Protein AF-D8LUV0-F1 (afdb_monomer_lite)

Sequence (329 aa):
MMLAFCDSATANLNVTGSITVMNPYGHFPARLYGLLPFTKFLSVLSFGLLLFWCLRCITLKKQVMNVHKMILVVLGSFFIDEILRLLNITYYNNYGSYSTTIAFTSVLFSVITRTVARCLTMMVVMGLGVTCSSLGNMGWKIAIAAIGYFVFSLWDSLSSIFSTSSSQSSLYLIPSALIDSFIYFSILQSLMKTIEDLKEKKQTSKLEIFLKLRNMIVIMVVFSAIYNGLFSYLIAKKALDSFWKYQWFFNDGIWSVFYFFILSAIVYLWTPNERSVAYAHHVQVATEEQAGGDSVSLQDGELQPRDMLDQVEVKTVDGDSNSLKPMNM

Secondary structure (DSSP, 8-state):
-------TT-------------BTTBSS-TTTTTHHHHHHHHHHHHHHHHHHHHHHHHHTGGG--HHHHHHHHHHHHHHHHHHHHHHHHHHHHHHSS--HHHHHHHHHHHHHHHHHHHHHHHHHHTTBTTTBS--STHHHHHHHHHHHHHHHHHHHHHHHHH---TTS-GGGHHHHHHHHHHHHHHHHHHHHHHHHHHHHTT-HHHHHHHHHHHHHHHHHHHHHHHHHHHHHHHHHTTGGGTTGGGHHIIIIIHHHHHHHHHHHHHHHHT---TTHHHHHH---------------PPPP---------------PPP-----------

Radius of gyration: 30.99 Å; chains: 1; bounding box: 94×75×102 Å

Structure (mmCIF, N/CA/C/O backbone):
data_AF-D8LUV0-F1
#
_entry.id   AF-D8LUV0-F1
#
loop_
_atom_site.group_PDB
_atom_site.id
_atom_site.type_symbol
_atom_site.label_atom_id
_atom_site.label_alt_id
_atom_site.label_comp_id
_atom_site.label_asym_id
_atom_site.label_entity_id
_atom_site.label_seq_id
_atom_site.pdbx_PDB_ins_code
_atom_site.Cartn_x
_atom_site.Cartn_y
_atom_site.Cartn_z
_atom_site.occupancy
_atom_site.B_iso_or_equiv
_atom_site.auth_seq_id
_atom_site.auth_comp_id
_atom_site.auth_asym_id
_atom_site.auth_atom_id
_atom_site.pdbx_PDB_model_num
ATOM 1 N N . MET A 1 1 ? 19.763 0.392 -37.644 1.00 48.00 1 MET A N 1
ATOM 2 C CA . MET A 1 1 ? 20.650 -0.708 -38.075 1.00 48.00 1 MET A CA 1
ATOM 3 C C . MET A 1 1 ? 22.034 -0.111 -38.255 1.00 48.00 1 MET A C 1
ATOM 5 O O . MET A 1 1 ? 22.161 0.785 -39.076 1.00 48.00 1 MET A O 1
ATOM 9 N N . MET A 1 2 ? 23.020 -0.505 -37.445 1.00 57.78 2 MET A N 1
ATOM 10 C CA . MET A 1 2 ? 24.418 -0.153 -37.717 1.00 57.78 2 MET A CA 1
ATOM 11 C C . MET A 1 2 ? 25.012 -1.255 -38.582 1.00 57.78 2 MET A C 1
ATOM 13 O O . MET A 1 2 ? 24.984 -2.420 -38.194 1.00 57.78 2 MET A O 1
ATOM 17 N N . LEU A 1 3 ? 25.495 -0.886 -39.762 1.00 66.75 3 LEU A N 1
ATOM 18 C CA . LEU A 1 3 ? 26.234 -1.769 -40.651 1.00 66.75 3 LEU A CA 1
ATOM 19 C C . LEU A 1 3 ? 27.701 -1.362 -40.543 1.00 66.75 3 LEU A C 1
ATOM 21 O O . LEU A 1 3 ? 28.046 -0.229 -40.868 1.00 66.75 3 LEU A O 1
ATOM 25 N N . ALA A 1 4 ? 28.541 -2.257 -40.032 1.00 69.69 4 ALA A N 1
ATOM 26 C CA . ALA A 1 4 ? 29.980 -2.046 -40.006 1.00 69.69 4 ALA A CA 1
ATOM 27 C C . ALA A 1 4 ? 30.577 -2.582 -41.313 1.00 69.69 4 ALA A C 1
ATOM 29 O O . ALA A 1 4 ? 30.391 -3.754 -41.639 1.00 69.69 4 ALA A O 1
ATOM 30 N N . PHE A 1 5 ? 31.284 -1.727 -42.048 1.00 77.88 5 PHE A N 1
ATOM 31 C CA . PHE A 1 5 ? 32.119 -2.116 -43.184 1.00 77.88 5 PHE A CA 1
ATOM 32 C C . PHE A 1 5 ? 33.586 -1.896 -42.813 1.00 77.88 5 PHE A C 1
ATOM 34 O O . PHE A 1 5 ? 33.930 -0.868 -42.231 1.00 77.88 5 PHE A O 1
ATOM 41 N N . CYS A 1 6 ? 34.444 -2.866 -43.127 1.00 73.69 6 CYS A N 1
ATOM 42 C CA . CYS A 1 6 ? 35.885 -2.728 -42.938 1.00 73.69 6 CYS A CA 1
ATOM 43 C C . CYS A 1 6 ? 36.483 -1.913 -44.088 1.00 73.69 6 CYS A C 1
ATOM 45 O O . CYS A 1 6 ? 36.484 -2.373 -45.227 1.00 73.69 6 CYS A O 1
ATOM 47 N N . ASP A 1 7 ? 37.021 -0.739 -43.767 1.00 81.62 7 ASP A N 1
ATOM 48 C CA . ASP A 1 7 ? 37.837 0.076 -44.665 1.00 81.62 7 ASP A CA 1
ATOM 49 C C . ASP A 1 7 ? 39.244 0.223 -44.069 1.00 81.62 7 ASP A C 1
ATOM 51 O O . ASP A 1 7 ? 39.409 0.679 -42.935 1.00 81.62 7 ASP A O 1
ATOM 55 N N . SER A 1 8 ? 40.265 -0.171 -44.834 1.00 79.50 8 SER A N 1
ATOM 56 C CA . SER A 1 8 ? 41.678 -0.113 -44.442 1.00 79.50 8 SER A CA 1
ATOM 57 C C . SER A 1 8 ? 42.208 1.309 -44.222 1.00 79.50 8 SER A C 1
ATOM 59 O O . SER A 1 8 ? 43.264 1.464 -43.615 1.00 79.50 8 SER A O 1
ATOM 61 N N . ALA A 1 9 ? 41.503 2.341 -44.699 1.00 80.31 9 ALA A N 1
ATOM 62 C CA . ALA A 1 9 ? 41.866 3.742 -44.479 1.00 80.31 9 ALA A CA 1
ATOM 63 C C . ALA A 1 9 ? 41.331 4.317 -43.152 1.00 80.31 9 ALA A C 1
ATOM 65 O O . ALA A 1 9 ? 41.744 5.401 -42.737 1.00 80.31 9 ALA A O 1
ATOM 66 N N . THR A 1 10 ? 40.419 3.613 -42.473 1.00 77.6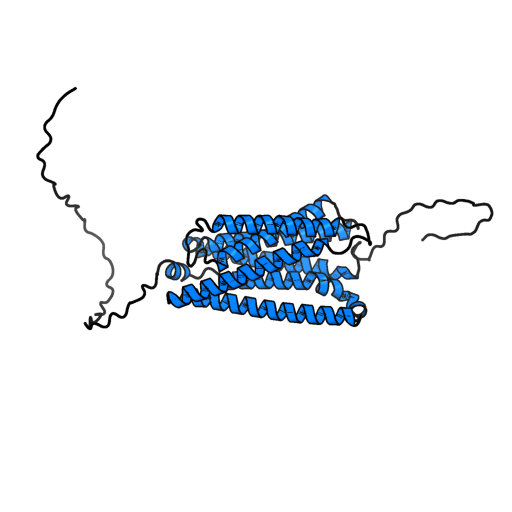9 10 THR A N 1
ATOM 67 C CA . THR A 1 10 ? 39.745 4.130 -41.277 1.00 77.69 10 THR A CA 1
ATOM 68 C C . THR A 1 10 ? 40.414 3.595 -40.010 1.00 77.69 10 THR A C 1
ATOM 70 O O . THR A 1 10 ? 40.295 2.417 -39.682 1.00 77.69 10 THR A O 1
ATOM 73 N N . ALA A 1 11 ? 41.094 4.465 -39.260 1.00 76.69 11 ALA A N 1
ATOM 74 C CA . ALA A 1 11 ? 41.667 4.148 -37.950 1.00 76.69 11 ALA A CA 1
ATOM 75 C C . ALA A 1 11 ? 41.051 5.040 -36.858 1.00 76.69 11 ALA A C 1
ATOM 77 O O . ALA A 1 11 ? 40.791 6.217 -37.092 1.00 76.69 11 ALA A O 1
ATOM 78 N N . ASN A 1 12 ? 40.855 4.491 -35.653 1.00 74.50 12 ASN A N 1
ATOM 79 C CA . ASN A 1 12 ? 40.379 5.207 -34.454 1.00 74.50 12 ASN A CA 1
ATOM 80 C C . ASN A 1 12 ? 38.956 5.806 -34.544 1.00 74.50 12 ASN A C 1
ATOM 82 O O . ASN A 1 12 ? 38.735 6.960 -34.174 1.00 74.50 12 ASN A O 1
ATOM 86 N N . LEU A 1 13 ? 37.965 5.025 -34.991 1.00 78.06 13 LEU A N 1
ATOM 87 C CA . LEU A 1 13 ? 36.564 5.462 -35.002 1.00 78.06 13 LEU A CA 1
ATOM 88 C C . LEU A 1 13 ? 35.953 5.406 -33.588 1.00 78.06 13 LEU A C 1
ATOM 90 O O . LEU A 1 13 ? 35.696 4.325 -33.059 1.00 78.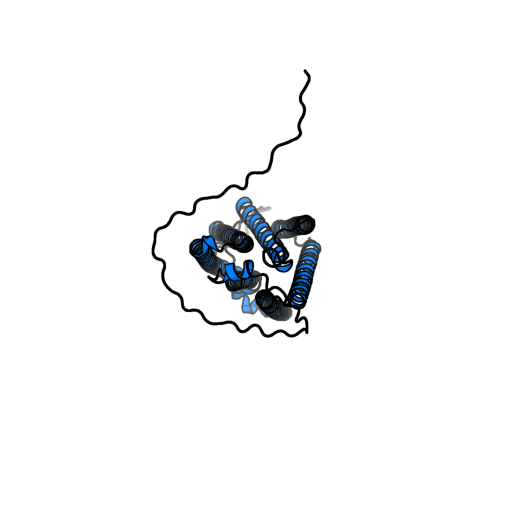06 13 LEU A O 1
ATOM 94 N N . ASN A 1 14 ? 35.686 6.567 -32.987 1.00 79.75 14 ASN A N 1
ATOM 95 C CA . ASN A 1 14 ? 34.908 6.662 -31.751 1.00 79.75 14 ASN A CA 1
ATOM 96 C C . ASN A 1 14 ? 33.429 6.882 -32.088 1.00 79.75 14 ASN A C 1
ATOM 98 O O . ASN A 1 14 ? 33.038 7.961 -32.534 1.00 79.75 14 ASN A O 1
ATOM 102 N N . VAL A 1 15 ? 32.614 5.848 -31.897 1.00 77.81 15 VAL A N 1
ATOM 103 C CA . VAL A 1 15 ? 31.176 5.886 -32.172 1.00 77.81 15 VAL A CA 1
ATOM 104 C C . VAL A 1 15 ? 30.425 6.050 -30.861 1.00 77.81 15 VAL A C 1
ATOM 106 O O . VAL A 1 15 ? 30.362 5.131 -30.047 1.00 77.81 15 VAL A O 1
ATOM 109 N N . THR A 1 16 ? 29.812 7.214 -30.680 1.00 81.50 16 THR A N 1
ATOM 110 C CA . THR A 1 16 ? 28.880 7.476 -29.585 1.00 81.50 16 THR A CA 1
ATOM 111 C C . THR A 1 16 ? 27.457 7.495 -30.132 1.00 81.50 16 THR A C 1
ATOM 113 O O . THR A 1 16 ? 27.148 8.159 -31.118 1.00 81.50 16 THR A O 1
ATOM 116 N N . GLY A 1 17 ? 26.572 6.719 -29.516 1.00 79.12 17 GLY A N 1
ATOM 117 C CA . GLY A 1 17 ? 25.176 6.624 -29.928 1.00 79.12 17 GLY A CA 1
ATOM 118 C C . GLY A 1 17 ? 24.326 5.975 -28.847 1.00 79.12 17 GLY A C 1
ATOM 119 O O . GLY A 1 17 ? 24.840 5.257 -27.991 1.00 79.12 17 GLY A O 1
ATOM 120 N N . SER A 1 18 ? 23.021 6.236 -28.874 1.00 77.69 18 SER A N 1
ATOM 121 C CA . SER A 1 18 ? 22.048 5.618 -27.975 1.00 77.69 18 SER A CA 1
ATOM 122 C C . SER A 1 18 ? 21.227 4.569 -28.727 1.00 77.69 18 SER A C 1
ATOM 124 O O . SER A 1 18 ? 20.752 4.800 -29.837 1.00 77.69 18 SER A O 1
ATOM 126 N N . ILE A 1 19 ? 21.071 3.391 -28.121 1.00 77.81 19 ILE A N 1
ATOM 127 C CA . ILE A 1 19 ? 20.198 2.331 -28.631 1.00 77.81 19 ILE A CA 1
ATOM 128 C C . ILE A 1 19 ? 18.932 2.348 -27.783 1.00 77.81 19 ILE A C 1
ATOM 130 O O . ILE A 1 19 ? 18.987 2.106 -26.578 1.00 77.81 19 ILE A O 1
ATOM 134 N N . THR A 1 20 ? 17.790 2.621 -28.406 1.00 75.75 20 THR A N 1
ATOM 135 C CA . THR A 1 20 ? 16.480 2.532 -27.759 1.00 75.75 20 THR A CA 1
ATOM 136 C C . THR A 1 20 ? 15.728 1.330 -28.313 1.00 75.75 20 THR A C 1
ATOM 138 O O . THR A 1 20 ? 15.511 1.198 -29.516 1.00 75.75 20 THR A O 1
ATOM 141 N N . VAL A 1 21 ? 15.354 0.410 -27.424 1.00 76.75 21 VAL A N 1
ATOM 142 C CA . VAL A 1 21 ? 14.507 -0.738 -27.764 1.00 76.75 21 VAL A CA 1
ATOM 143 C C . VAL A 1 21 ? 13.076 -0.372 -27.395 1.00 76.75 21 VAL A C 1
ATOM 145 O O . VAL A 1 21 ? 12.808 0.014 -26.258 1.00 76.75 21 VAL A O 1
ATOM 148 N N . MET A 1 22 ? 12.164 -0.470 -28.357 1.00 79.56 22 MET A N 1
ATOM 149 C CA . MET A 1 22 ? 10.751 -0.154 -28.169 1.00 79.56 22 MET A CA 1
ATOM 150 C C . MET A 1 22 ? 9.907 -1.357 -28.585 1.00 79.56 22 MET A C 1
ATOM 152 O O . MET A 1 22 ? 10.124 -1.942 -29.645 1.00 79.56 22 MET A O 1
ATOM 156 N N . ASN A 1 23 ? 8.948 -1.728 -27.741 1.00 82.56 23 ASN A N 1
ATOM 157 C CA . ASN A 1 23 ? 7.929 -2.710 -28.086 1.00 82.56 23 ASN A CA 1
ATOM 158 C C . ASN A 1 23 ? 6.783 -2.024 -28.853 1.00 82.56 23 ASN A C 1
ATOM 160 O O . ASN A 1 23 ? 6.585 -0.818 -28.700 1.00 82.56 23 ASN A O 1
ATOM 164 N N . PRO A 1 24 ? 5.943 -2.773 -29.596 1.00 82.25 24 PRO A N 1
ATOM 165 C CA . PRO A 1 24 ? 4.787 -2.207 -30.308 1.00 82.25 24 PRO A CA 1
ATOM 166 C C . PRO A 1 24 ? 3.826 -1.388 -29.429 1.00 82.25 24 PRO A C 1
ATOM 168 O O . PRO A 1 24 ? 3.077 -0.560 -29.932 1.00 82.25 24 PRO A O 1
ATOM 171 N N . TYR A 1 25 ? 3.852 -1.616 -28.113 1.00 81.44 25 TYR A N 1
ATOM 172 C CA . TYR A 1 25 ? 2.977 -0.984 -27.127 1.00 81.44 25 TYR A CA 1
ATOM 173 C C . TYR A 1 25 ? 3.678 0.062 -26.236 1.00 81.44 25 TYR A C 1
ATOM 175 O O . TYR A 1 25 ? 3.091 0.504 -25.246 1.00 81.44 25 TYR A O 1
ATOM 183 N N . GLY A 1 26 ? 4.919 0.445 -26.559 1.00 86.06 26 GLY A N 1
ATOM 184 C CA . GLY A 1 26 ? 5.696 1.452 -25.830 1.00 86.06 26 GLY A CA 1
ATOM 185 C C . GLY A 1 26 ? 7.091 0.980 -25.415 1.00 86.06 26 GLY A C 1
ATOM 186 O O . GLY A 1 26 ? 7.572 -0.077 -25.824 1.00 86.06 26 GLY A O 1
ATOM 187 N N . HIS A 1 27 ? 7.756 1.777 -24.585 1.00 85.62 27 HIS A N 1
ATOM 188 C CA . HIS A 1 27 ? 9.126 1.521 -24.129 1.00 85.62 27 HIS A CA 1
ATOM 189 C C . HIS A 1 27 ? 9.223 0.551 -22.942 1.00 85.62 27 HIS A C 1
ATOM 191 O O . HIS A 1 27 ? 10.319 0.225 -22.486 1.00 85.62 27 HIS A O 1
ATOM 197 N N . PHE A 1 28 ? 8.090 0.084 -22.418 1.00 83.56 28 PHE A N 1
ATOM 198 C CA . PHE A 1 28 ? 8.070 -0.757 -21.230 1.00 83.56 28 PHE A CA 1
ATOM 199 C C . PHE A 1 28 ? 8.599 -2.179 -21.520 1.00 83.56 28 PHE A C 1
ATOM 201 O O . PHE A 1 28 ? 8.168 -2.813 -22.496 1.00 83.56 28 PHE A O 1
ATOM 208 N N . PRO A 1 29 ? 9.500 -2.729 -20.679 1.00 84.69 29 PRO A N 1
ATOM 209 C CA . PRO A 1 29 ? 10.047 -4.068 -20.876 1.00 84.69 29 PRO A CA 1
ATOM 210 C C . PRO A 1 29 ? 8.958 -5.145 -20.924 1.00 84.69 29 PRO A C 1
ATOM 212 O O . PRO A 1 29 ? 8.041 -5.158 -20.101 1.00 84.69 29 PRO A O 1
ATOM 215 N N . ALA A 1 30 ? 9.099 -6.120 -21.829 1.00 83.75 30 ALA A N 1
ATOM 216 C CA . ALA A 1 30 ? 8.091 -7.168 -22.038 1.00 83.75 30 ALA A CA 1
ATOM 217 C C . ALA A 1 30 ? 7.783 -7.984 -20.765 1.00 83.75 30 ALA A C 1
ATOM 219 O O . ALA A 1 30 ? 6.645 -8.389 -20.549 1.00 83.75 30 ALA A O 1
ATOM 220 N N . ARG A 1 31 ? 8.783 -8.178 -19.892 1.00 84.62 31 ARG A N 1
ATOM 221 C CA . ARG A 1 31 ? 8.637 -8.880 -18.601 1.00 84.62 31 ARG A CA 1
ATOM 222 C C . ARG A 1 31 ? 7.767 -8.126 -17.598 1.00 84.62 31 ARG A C 1
ATOM 224 O O . ARG A 1 31 ? 7.179 -8.748 -16.719 1.00 84.62 31 ARG A O 1
ATOM 231 N N . LEU A 1 32 ? 7.715 -6.799 -17.716 1.00 85.50 32 LEU A N 1
ATOM 232 C CA . LEU A 1 32 ? 6.944 -5.936 -16.831 1.00 85.50 32 LEU A CA 1
ATOM 233 C C . LEU A 1 32 ? 5.558 -5.623 -17.404 1.00 85.50 32 LEU A C 1
ATOM 235 O O . LEU A 1 32 ? 4.669 -5.284 -16.640 1.00 85.50 32 LEU A O 1
ATOM 239 N N . TYR A 1 33 ? 5.348 -5.775 -18.715 1.00 85.88 33 TYR A N 1
ATOM 240 C CA . TYR A 1 33 ? 4.189 -5.263 -19.457 1.00 85.88 33 TYR A CA 1
ATOM 241 C C . TYR A 1 33 ? 2.815 -5.455 -18.800 1.00 85.88 33 TYR A C 1
ATOM 243 O O . TYR A 1 33 ? 2.012 -4.525 -18.805 1.00 85.88 33 TYR A O 1
ATOM 251 N N . GLY A 1 34 ? 2.546 -6.611 -18.184 1.00 89.12 34 GLY A N 1
ATOM 252 C CA . GLY A 1 34 ? 1.265 -6.856 -17.514 1.00 89.12 34 GLY A CA 1
ATOM 253 C C . GLY A 1 34 ? 0.999 -5.983 -16.278 1.00 89.12 34 GLY A C 1
ATOM 254 O O . GLY A 1 34 ? -0.156 -5.840 -15.887 1.00 89.12 34 GLY A O 1
ATOM 255 N N . LEU A 1 35 ? 2.021 -5.327 -15.719 1.00 90.94 35 LEU A N 1
ATOM 256 C CA . LEU A 1 35 ? 1.888 -4.397 -14.598 1.00 90.94 35 LEU A CA 1
ATOM 257 C C . LEU A 1 35 ? 1.007 -3.196 -14.953 1.00 90.94 35 LEU A C 1
ATOM 259 O O . LEU A 1 35 ? 0.181 -2.784 -14.153 1.00 90.94 35 LEU A O 1
ATOM 263 N N . LEU A 1 36 ? 1.123 -2.662 -16.171 1.00 91.75 36 LEU A N 1
ATOM 264 C CA . LEU A 1 36 ? 0.383 -1.470 -16.589 1.00 91.75 36 LEU A CA 1
ATOM 265 C C . LEU A 1 36 ? -1.147 -1.685 -16.602 1.00 91.75 36 LEU A C 1
ATOM 267 O O . LEU A 1 36 ? -1.850 -0.918 -15.939 1.00 91.75 36 LEU A O 1
ATOM 271 N N . PRO A 1 37 ? -1.709 -2.694 -17.303 1.00 93.81 37 PRO A N 1
ATOM 272 C CA . PRO A 1 37 ? -3.144 -2.966 -17.235 1.00 93.81 37 PRO A CA 1
ATOM 273 C C . PRO A 1 37 ? -3.592 -3.419 -15.838 1.00 93.81 37 PRO A C 1
ATOM 275 O O . PRO A 1 37 ? -4.696 -3.072 -15.422 1.00 93.81 37 PRO A O 1
ATOM 278 N N . PHE A 1 38 ? -2.742 -4.130 -15.090 1.00 94.88 38 PHE A N 1
ATOM 279 C CA . PHE A 1 38 ? -3.040 -4.548 -13.721 1.00 94.88 38 PHE A CA 1
ATOM 280 C C . PHE A 1 38 ? -3.191 -3.362 -12.758 1.00 94.88 38 PHE A C 1
ATOM 282 O O . PHE A 1 38 ? -4.209 -3.261 -12.080 1.00 94.88 38 PHE A O 1
ATOM 289 N N . THR A 1 39 ? -2.236 -2.431 -12.739 1.00 93.31 39 THR A N 1
ATOM 290 C CA . THR A 1 39 ? -2.284 -1.213 -11.911 1.00 93.31 39 THR A CA 1
ATOM 291 C C . THR A 1 39 ? -3.475 -0.335 -12.299 1.00 93.31 39 THR A C 1
ATOM 293 O O . THR A 1 39 ? -4.157 0.199 -11.429 1.00 93.31 39 THR A O 1
ATOM 296 N N . LYS A 1 40 ? -3.818 -0.236 -13.594 1.00 95.00 40 LYS A N 1
ATOM 297 C CA . LYS A 1 40 ? -5.052 0.450 -14.029 1.00 95.00 40 LYS A CA 1
ATOM 298 C C . LYS A 1 40 ? -6.304 -0.194 -13.438 1.00 95.00 40 LYS A C 1
ATOM 300 O O . LYS A 1 40 ? -7.157 0.504 -12.898 1.00 95.00 40 LYS A O 1
ATOM 305 N N . PHE A 1 41 ? -6.415 -1.517 -13.535 1.00 96.44 41 PHE A N 1
ATOM 306 C CA . PHE A 1 41 ? -7.547 -2.257 -12.985 1.00 96.44 41 PHE A CA 1
ATOM 307 C C . PHE A 1 41 ? -7.641 -2.104 -11.461 1.00 96.44 41 PHE A C 1
ATOM 309 O O . PHE A 1 41 ? -8.714 -1.817 -10.930 1.00 96.44 41 PHE A O 1
ATOM 316 N N . LEU A 1 42 ? -6.509 -2.216 -10.766 1.00 95.25 42 LEU A N 1
ATOM 317 C CA . LEU A 1 42 ? -6.443 -2.039 -9.322 1.00 95.25 42 LEU A CA 1
ATOM 318 C C . LEU A 1 42 ? -6.814 -0.609 -8.905 1.00 95.25 42 LEU A C 1
ATOM 320 O O . LEU A 1 42 ? -7.568 -0.444 -7.955 1.00 95.25 42 LEU A O 1
ATOM 324 N N . SER A 1 43 ? -6.387 0.413 -9.653 1.00 95.56 43 SER A N 1
ATOM 325 C CA . SER A 1 43 ? -6.790 1.812 -9.431 1.00 95.56 43 SER A CA 1
ATOM 326 C C . SER A 1 43 ? -8.313 1.982 -9.450 1.00 95.56 43 SER A C 1
ATOM 328 O O . SER A 1 43 ? -8.874 2.665 -8.593 1.00 95.56 43 SER A O 1
ATOM 330 N N . VAL A 1 44 ? -8.993 1.341 -10.409 1.00 97.31 44 VAL A N 1
ATOM 331 C CA . VAL A 1 44 ? -10.461 1.383 -10.530 1.00 97.31 44 VAL A CA 1
ATOM 332 C C . VAL A 1 44 ? -11.130 0.687 -9.343 1.00 97.31 44 VAL A C 1
ATOM 334 O O . VAL A 1 44 ? -12.073 1.232 -8.769 1.00 97.31 44 VAL A O 1
ATOM 337 N N . LEU A 1 45 ? -10.629 -0.481 -8.932 1.00 97.00 45 LEU A N 1
ATOM 338 C CA . LEU A 1 45 ? -11.120 -1.185 -7.743 1.00 97.00 45 LEU A CA 1
ATOM 339 C C . LEU A 1 45 ? -10.936 -0.356 -6.465 1.00 97.00 45 LEU A C 1
ATOM 341 O O . LEU A 1 45 ? -11.869 -0.230 -5.672 1.00 97.00 45 LEU A O 1
ATOM 345 N N . SER A 1 46 ? -9.760 0.245 -6.283 1.00 95.75 46 SER A N 1
ATOM 346 C CA . SER A 1 46 ? -9.439 1.119 -5.152 1.00 95.75 46 SER A CA 1
ATOM 347 C C . SER A 1 46 ? -10.344 2.346 -5.105 1.00 95.75 46 SER A C 1
ATOM 349 O O . SER A 1 46 ? -10.841 2.701 -4.036 1.00 95.75 46 SER A O 1
ATOM 351 N N . PHE A 1 47 ? -10.627 2.955 -6.260 1.00 97.19 47 PHE A N 1
ATOM 352 C CA . PHE A 1 47 ? -11.593 4.045 -6.360 1.00 97.19 47 PHE A CA 1
ATOM 353 C C . PHE A 1 47 ? -13.004 3.596 -5.966 1.00 97.19 47 PHE A C 1
ATOM 355 O O . PHE A 1 47 ? -13.664 4.273 -5.181 1.00 97.19 47 PHE A O 1
ATOM 362 N N . GLY A 1 48 ? -13.454 2.437 -6.457 1.00 97.38 48 GLY A N 1
ATOM 363 C CA . GLY A 1 48 ? -14.750 1.865 -6.093 1.00 97.38 48 GLY A CA 1
ATOM 364 C C . GLY A 1 48 ? -14.876 1.606 -4.589 1.00 97.38 48 GLY A C 1
ATOM 365 O O . GLY A 1 48 ? -15.891 1.957 -3.988 1.00 97.38 48 GLY A O 1
ATOM 366 N N . LEU A 1 49 ? -13.826 1.065 -3.963 1.00 96.31 49 LEU A N 1
ATOM 367 C CA . LEU A 1 49 ? -13.773 0.827 -2.519 1.00 96.31 49 LEU A CA 1
ATOM 368 C C . LEU A 1 49 ? -13.819 2.139 -1.719 1.00 96.31 49 LEU A C 1
ATOM 370 O O . LEU A 1 49 ? -14.575 2.245 -0.751 1.00 96.31 49 LEU A O 1
ATOM 374 N N . LEU A 1 50 ? -13.051 3.151 -2.139 1.00 96.75 50 LEU A N 1
ATOM 375 C CA . LEU A 1 50 ? -13.056 4.481 -1.526 1.00 96.75 50 LEU A CA 1
ATOM 376 C C . LEU A 1 50 ? -14.431 5.149 -1.653 1.00 96.75 50 LEU A C 1
ATOM 378 O O . LEU A 1 50 ? -14.956 5.668 -0.669 1.00 96.75 50 LEU A O 1
ATOM 382 N N . LEU A 1 51 ? -15.042 5.100 -2.839 1.00 96.81 51 LEU A N 1
ATOM 383 C CA . LEU A 1 51 ? -16.368 5.658 -3.087 1.00 96.81 51 LEU A CA 1
ATOM 384 C C . LEU A 1 51 ? -17.425 4.969 -2.220 1.00 96.81 51 LEU A C 1
ATOM 386 O O . LEU A 1 51 ? -18.200 5.648 -1.549 1.00 96.81 51 LEU A O 1
ATOM 390 N N . PHE A 1 52 ? -17.422 3.634 -2.184 1.00 95.31 52 PHE A N 1
ATOM 391 C CA . PHE A 1 52 ? -18.299 2.855 -1.314 1.00 95.31 52 PHE A CA 1
ATOM 392 C C . PHE A 1 52 ? -18.165 3.298 0.150 1.00 95.31 52 PHE A C 1
ATOM 394 O O . PHE A 1 52 ? -19.169 3.591 0.801 1.00 95.31 52 PHE A O 1
ATOM 401 N N . TRP A 1 53 ? -16.936 3.427 0.656 1.00 94.88 53 TRP A N 1
ATOM 402 C CA . TRP A 1 53 ? -16.683 3.863 2.030 1.00 94.88 53 TRP A CA 1
ATOM 403 C C . TRP A 1 53 ? -17.190 5.281 2.314 1.00 94.88 53 TRP A C 1
ATOM 405 O O . TRP A 1 53 ? -17.845 5.518 3.333 1.00 94.88 53 TRP A O 1
ATOM 415 N N . CYS A 1 54 ? -16.931 6.220 1.401 1.00 93.75 54 CYS A N 1
ATOM 416 C CA . CYS A 1 54 ? -17.412 7.596 1.497 1.00 93.75 54 CYS A CA 1
ATOM 417 C C . CYS A 1 54 ? -18.941 7.653 1.550 1.00 93.75 54 CYS A C 1
ATOM 419 O O . CYS A 1 54 ? -19.495 8.310 2.430 1.00 93.75 54 CYS A O 1
ATOM 421 N N . LEU A 1 55 ? -19.626 6.926 0.662 1.00 93.81 55 LEU A N 1
ATOM 422 C CA . LEU A 1 55 ? -21.088 6.860 0.639 1.00 93.81 55 LEU A CA 1
ATOM 423 C C . LEU A 1 55 ? -21.636 6.327 1.966 1.00 93.81 55 LEU A C 1
ATOM 425 O O . LEU A 1 55 ? -22.512 6.953 2.559 1.00 93.81 55 LEU A O 1
ATOM 429 N N . ARG A 1 56 ? -21.066 5.236 2.496 1.00 90.94 56 ARG A N 1
ATOM 430 C CA . ARG A 1 56 ? -21.459 4.689 3.807 1.00 90.94 56 ARG A CA 1
ATOM 431 C C . ARG A 1 56 ? -21.252 5.698 4.940 1.00 90.94 56 ARG A C 1
ATOM 433 O O . ARG A 1 56 ? -22.147 5.865 5.766 1.00 90.94 56 ARG A O 1
ATOM 440 N N . CYS A 1 57 ? -20.118 6.400 4.965 1.00 89.81 57 CYS A N 1
ATOM 441 C CA . CYS A 1 57 ? -19.844 7.434 5.966 1.00 89.81 57 CYS A CA 1
ATOM 442 C C . CYS A 1 57 ? -20.824 8.617 5.881 1.00 89.81 57 CYS A C 1
ATOM 444 O O . CYS A 1 57 ? -21.221 9.151 6.915 1.00 89.81 57 CYS A O 1
ATOM 446 N N . ILE A 1 58 ? -21.234 9.023 4.674 1.00 90.44 58 ILE A N 1
ATOM 447 C CA . ILE A 1 58 ? -22.194 10.119 4.467 1.00 90.44 58 ILE A CA 1
ATOM 448 C C . ILE A 1 58 ? -23.601 9.695 4.901 1.00 90.44 58 ILE A C 1
ATOM 450 O O . ILE A 1 58 ? -24.257 10.423 5.651 1.00 90.44 58 ILE A O 1
ATOM 454 N N . THR A 1 59 ? -24.057 8.512 4.476 1.00 88.25 59 THR A N 1
ATOM 455 C CA . THR A 1 59 ? -25.380 7.981 4.837 1.00 88.25 59 THR A CA 1
ATOM 456 C C . THR A 1 59 ? -25.510 7.809 6.351 1.00 88.25 59 THR A C 1
ATOM 458 O O . THR A 1 59 ? -26.512 8.215 6.935 1.00 88.25 59 THR A O 1
ATOM 461 N N . LEU A 1 60 ? -24.470 7.292 7.016 1.00 85.62 60 LEU A N 1
ATOM 462 C CA . LEU A 1 60 ? -24.446 7.083 8.465 1.00 85.62 60 LEU A CA 1
ATOM 463 C C . LEU A 1 60 ? -23.670 8.181 9.214 1.00 85.62 60 LEU A C 1
ATOM 465 O O . LEU A 1 60 ? -23.069 7.907 10.250 1.00 85.62 60 LEU A O 1
ATOM 469 N N . LYS A 1 61 ? -23.713 9.443 8.752 1.00 82.75 61 LYS A N 1
ATOM 470 C CA . LYS A 1 61 ? -22.935 10.564 9.332 1.00 82.75 61 LYS A CA 1
ATOM 471 C C . LYS A 1 61 ? -23.065 10.724 10.852 1.00 82.75 61 LYS A C 1
ATOM 473 O O . LYS A 1 61 ? -22.106 11.102 11.517 1.00 82.75 61 LYS A O 1
ATOM 478 N N . LYS A 1 62 ? -24.242 10.412 11.409 1.00 77.81 62 LYS A N 1
ATOM 479 C CA . LYS A 1 62 ? -24.524 10.492 12.856 1.00 77.81 62 LYS A CA 1
ATOM 480 C C . LYS A 1 62 ? -23.784 9.425 13.676 1.00 77.81 62 LYS A C 1
ATOM 482 O O . LYS A 1 62 ? -23.688 9.554 14.886 1.00 77.81 62 LYS A O 1
ATOM 487 N N . GLN A 1 63 ? -23.284 8.380 13.023 1.00 76.44 63 GLN A N 1
ATOM 488 C CA . GLN A 1 63 ? -22.681 7.197 13.639 1.00 76.44 63 GLN A CA 1
ATOM 489 C C . GLN A 1 63 ? -21.162 7.112 13.398 1.00 76.44 63 GLN A C 1
A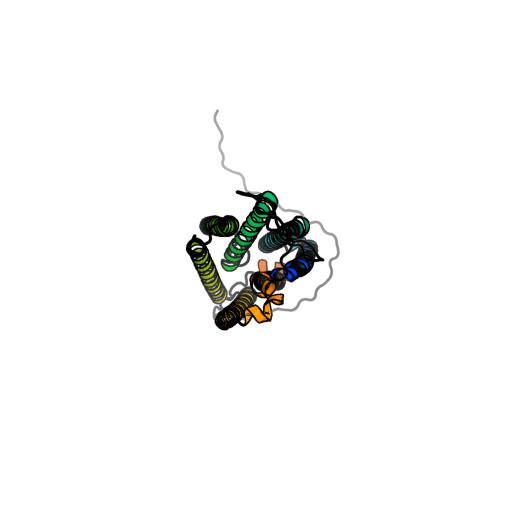TOM 491 O O . GLN A 1 63 ? -20.515 6.131 13.764 1.00 76.44 63 GLN A O 1
ATOM 496 N N . VAL A 1 64 ? -20.573 8.134 12.766 1.00 80.81 64 VAL A N 1
ATOM 497 C CA . VAL A 1 64 ? -19.157 8.153 12.380 1.00 80.81 64 VAL A CA 1
ATOM 498 C C . VAL A 1 64 ? -18.269 8.403 13.600 1.00 80.81 64 VAL A C 1
ATOM 500 O O . VAL A 1 64 ? -18.125 9.522 14.085 1.00 80.81 64 VAL A O 1
ATOM 503 N N . MET A 1 65 ? -17.617 7.340 14.061 1.00 80.44 65 MET A N 1
ATOM 504 C CA . MET A 1 65 ? -16.560 7.389 15.081 1.00 80.44 65 MET A CA 1
ATOM 505 C C . MET A 1 65 ? -15.194 7.797 14.496 1.00 80.44 65 MET A C 1
ATOM 507 O O . MET A 1 65 ? -14.968 7.682 13.290 1.00 80.44 65 MET A O 1
ATOM 511 N N . ASN A 1 66 ? -14.241 8.187 15.355 1.00 81.12 66 ASN A N 1
ATOM 512 C CA . ASN A 1 66 ? -12.878 8.570 14.945 1.00 81.12 66 ASN A CA 1
ATOM 513 C C . ASN A 1 66 ? -12.165 7.495 14.101 1.00 81.12 66 ASN A C 1
ATOM 515 O O . ASN A 1 66 ? -11.452 7.838 13.163 1.00 81.12 66 ASN A O 1
ATOM 519 N N . VAL A 1 67 ? -12.413 6.207 14.362 1.00 81.50 67 VAL A N 1
ATOM 520 C CA . VAL A 1 67 ? -11.842 5.090 13.583 1.00 81.50 67 VAL A CA 1
ATOM 521 C C . VAL A 1 67 ? -12.272 5.132 12.114 1.00 81.50 67 VAL A C 1
ATOM 523 O O . VAL A 1 67 ? -11.461 4.881 11.232 1.00 81.50 67 VAL A O 1
ATOM 526 N N . HIS A 1 68 ? -13.509 5.531 11.815 1.00 88.06 68 HIS A N 1
ATOM 527 C CA . HIS A 1 68 ? -13.980 5.615 10.430 1.00 88.06 68 HIS A CA 1
ATOM 528 C C . HIS A 1 68 ? -13.286 6.738 9.650 1.00 88.06 68 HIS A C 1
ATOM 530 O O . HIS A 1 68 ? -12.965 6.567 8.474 1.00 88.06 68 HIS A O 1
ATOM 536 N N . LYS A 1 69 ? -13.000 7.868 10.317 1.00 87.75 69 LYS A N 1
ATOM 537 C CA . LYS A 1 69 ? -12.203 8.967 9.742 1.00 87.75 69 LYS A CA 1
ATOM 538 C C . LYS A 1 69 ? -10.775 8.507 9.452 1.00 87.75 69 LYS A C 1
ATOM 540 O O . LYS A 1 69 ? -10.235 8.805 8.396 1.00 87.75 69 LYS A O 1
ATOM 545 N N . MET A 1 70 ? -10.197 7.733 10.364 1.00 88.19 70 MET A N 1
ATOM 546 C CA . MET A 1 70 ? -8.877 7.130 10.203 1.00 88.19 70 MET A CA 1
ATOM 547 C C . MET A 1 70 ? -8.820 6.161 9.013 1.00 88.19 70 MET A C 1
ATOM 549 O O . MET A 1 70 ? -7.919 6.267 8.185 1.00 88.19 70 MET A O 1
ATOM 553 N N . ILE A 1 71 ? -9.810 5.275 8.863 1.00 91.00 71 ILE A N 1
ATOM 554 C CA . ILE A 1 71 ? -9.904 4.363 7.709 1.00 91.00 71 ILE A CA 1
ATOM 555 C C . ILE A 1 71 ? -10.050 5.148 6.398 1.00 91.00 71 ILE A C 1
ATOM 557 O O . ILE A 1 71 ? -9.391 4.813 5.416 1.00 91.00 71 ILE A O 1
ATOM 561 N N . LEU A 1 72 ? -10.845 6.224 6.388 1.00 93.62 72 LEU A N 1
ATOM 562 C CA . LEU A 1 72 ? -10.977 7.096 5.217 1.00 93.62 72 LEU A CA 1
ATOM 563 C C . LEU A 1 72 ? -9.621 7.688 4.794 1.00 93.62 72 LEU A C 1
ATOM 565 O O . LEU A 1 72 ? -9.322 7.717 3.602 1.00 93.62 72 LEU A O 1
ATOM 569 N N . VAL A 1 73 ? -8.786 8.107 5.751 1.00 93.19 73 VAL A N 1
ATOM 570 C CA . VAL A 1 73 ? -7.425 8.596 5.469 1.00 93.19 73 VAL A CA 1
ATOM 571 C C . VAL A 1 73 ? -6.555 7.498 4.846 1.00 93.19 73 VAL A C 1
ATOM 573 O O . VAL A 1 73 ? -5.884 7.779 3.854 1.00 93.19 73 VAL A O 1
ATOM 576 N N . VAL A 1 74 ? -6.602 6.250 5.347 1.00 94.00 74 VAL A N 1
ATOM 577 C CA . VAL A 1 74 ? -5.870 5.124 4.721 1.00 94.00 74 VAL A CA 1
ATOM 578 C C . VAL A 1 74 ? -6.308 4.940 3.274 1.00 94.00 74 VAL A C 1
ATOM 580 O O . VAL A 1 74 ? -5.468 4.935 2.378 1.00 94.00 74 VAL A O 1
ATOM 583 N N . LEU A 1 75 ? -7.615 4.808 3.038 1.00 95.31 75 LEU A N 1
ATOM 584 C CA . LEU A 1 75 ? -8.157 4.541 1.706 1.00 95.31 75 LEU A CA 1
ATOM 585 C C . LEU A 1 75 ? -7.831 5.674 0.729 1.00 95.31 75 LEU A C 1
ATOM 587 O O . LEU A 1 75 ? -7.450 5.408 -0.408 1.00 95.31 75 LEU A O 1
ATOM 591 N N . GLY A 1 76 ? -7.932 6.926 1.183 1.00 95.62 76 GLY A N 1
ATOM 592 C CA . GLY A 1 76 ? -7.552 8.098 0.399 1.00 95.62 76 GLY A CA 1
ATOM 593 C C . GLY A 1 76 ? -6.065 8.098 0.044 1.00 95.62 76 GLY A C 1
ATOM 594 O O . GLY A 1 76 ? -5.724 8.262 -1.125 1.00 95.62 76 GLY A O 1
ATOM 595 N N . SER A 1 77 ? -5.184 7.854 1.023 1.00 95.25 77 SER A N 1
ATOM 596 C CA . SER A 1 77 ? -3.737 7.763 0.776 1.00 95.25 77 SER A CA 1
ATOM 597 C C . SER A 1 77 ? -3.388 6.646 -0.207 1.00 95.25 77 SER A C 1
ATOM 599 O O . SER A 1 77 ? -2.633 6.878 -1.145 1.00 95.25 77 SER A O 1
ATOM 601 N N . PHE A 1 78 ? -4.023 5.480 -0.070 1.00 95.00 78 PHE A N 1
ATOM 602 C CA . PHE A 1 78 ? -3.810 4.343 -0.957 1.00 95.00 78 PHE A CA 1
ATOM 603 C C . PHE A 1 78 ? -4.283 4.609 -2.386 1.00 95.00 78 PHE A C 1
ATOM 605 O O . PHE A 1 78 ? -3.582 4.278 -3.336 1.00 95.00 78 PHE A O 1
ATOM 612 N N . PHE A 1 79 ? -5.440 5.250 -2.555 1.00 96.25 79 PHE A N 1
ATOM 613 C CA . PHE A 1 79 ? -5.903 5.647 -3.879 1.00 96.25 79 PHE A CA 1
ATOM 614 C C . PHE A 1 79 ? -4.940 6.644 -4.543 1.00 96.25 79 PHE A C 1
ATOM 616 O O . PHE A 1 79 ? -4.606 6.481 -5.713 1.00 96.25 79 PHE A O 1
ATOM 623 N N . ILE A 1 80 ? -4.455 7.646 -3.800 1.00 96.44 80 ILE A N 1
ATOM 624 C CA . ILE A 1 80 ? -3.488 8.624 -4.321 1.00 96.44 80 ILE A CA 1
ATOM 625 C C . ILE A 1 80 ? -2.169 7.941 -4.708 1.00 96.44 80 ILE A C 1
ATOM 627 O O . ILE A 1 80 ? -1.640 8.219 -5.785 1.00 96.44 80 ILE A O 1
ATOM 631 N N . ASP A 1 81 ? -1.657 7.041 -3.866 1.00 95.62 81 ASP A N 1
ATOM 632 C CA . ASP A 1 81 ? -0.451 6.256 -4.150 1.00 95.62 81 ASP A CA 1
ATOM 633 C C . ASP A 1 81 ? -0.590 5.450 -5.447 1.00 95.62 81 ASP A C 1
ATOM 635 O O . ASP A 1 81 ? 0.259 5.528 -6.334 1.00 95.62 81 ASP A O 1
ATOM 639 N N . GLU A 1 82 ? -1.716 4.757 -5.613 1.00 94.56 82 GLU A N 1
ATOM 640 C CA . GLU A 1 82 ? -1.985 3.943 -6.796 1.00 94.56 82 GLU A CA 1
ATOM 641 C C . GLU A 1 82 ? -2.063 4.791 -8.081 1.00 94.56 82 GLU A C 1
ATOM 643 O O . GLU A 1 82 ? -1.527 4.400 -9.122 1.00 94.56 82 GLU A O 1
ATOM 648 N N . ILE A 1 83 ? -2.642 5.996 -8.005 1.00 96.56 83 ILE A N 1
ATOM 649 C CA . ILE A 1 83 ? -2.673 6.953 -9.121 1.00 96.56 83 ILE A CA 1
ATOM 650 C C . ILE A 1 83 ? -1.270 7.467 -9.465 1.00 96.56 83 ILE A C 1
ATOM 652 O O . ILE A 1 83 ? -0.915 7.530 -10.644 1.00 96.56 83 ILE A O 1
ATOM 656 N N . LEU A 1 84 ? -0.452 7.817 -8.468 1.00 96.25 84 LEU A N 1
ATOM 657 C CA . LEU A 1 84 ? 0.921 8.277 -8.699 1.00 96.25 84 LEU A CA 1
ATOM 658 C C . LEU A 1 84 ? 1.797 7.166 -9.285 1.00 96.25 84 LEU A C 1
ATOM 660 O O . LEU A 1 84 ? 2.574 7.418 -10.209 1.00 96.25 84 LEU A O 1
ATOM 664 N N . ARG A 1 85 ? 1.622 5.929 -8.812 1.00 93.81 85 ARG A N 1
ATOM 665 C CA . ARG A 1 85 ? 2.276 4.741 -9.366 1.00 93.81 85 ARG A CA 1
ATOM 666 C C . ARG A 1 85 ? 1.872 4.512 -10.820 1.00 93.81 85 ARG A C 1
ATOM 668 O O . ARG A 1 85 ? 2.738 4.316 -11.675 1.00 93.81 85 ARG A O 1
ATOM 675 N N . LEU A 1 86 ? 0.577 4.604 -11.126 1.00 94.94 86 LEU A N 1
ATOM 676 C CA . LEU A 1 86 ? 0.070 4.495 -12.492 1.00 94.94 86 LEU A CA 1
ATOM 677 C C . LEU A 1 86 ? 0.643 5.588 -13.404 1.00 94.94 86 LEU A C 1
ATOM 679 O O . LEU A 1 86 ? 1.018 5.303 -14.546 1.00 94.94 86 LEU A O 1
ATOM 683 N N . LEU A 1 87 ? 0.735 6.824 -12.910 1.00 95.25 87 LEU A N 1
ATOM 684 C CA . LEU A 1 87 ? 1.307 7.949 -13.644 1.00 95.25 87 LEU A CA 1
ATOM 685 C C . LEU A 1 87 ? 2.797 7.721 -13.929 1.00 95.25 87 LEU A C 1
ATOM 687 O O . LEU A 1 87 ? 3.225 7.908 -15.066 1.00 95.25 87 LEU A O 1
ATOM 691 N N . ASN A 1 88 ? 3.563 7.234 -12.949 1.00 93.69 88 ASN A N 1
ATOM 692 C CA . ASN A 1 88 ? 4.976 6.894 -13.120 1.00 93.69 88 ASN A CA 1
ATOM 693 C C . ASN A 1 88 ? 5.188 5.786 -14.168 1.00 93.69 88 ASN A C 1
ATOM 695 O O . ASN A 1 88 ? 5.991 5.940 -15.088 1.00 93.69 88 ASN A O 1
ATOM 699 N N . ILE A 1 89 ? 4.413 4.700 -14.086 1.00 91.38 89 ILE A N 1
ATOM 700 C CA . ILE A 1 89 ? 4.480 3.581 -15.040 1.00 91.38 89 ILE A CA 1
ATOM 701 C C . ILE A 1 89 ? 4.080 4.032 -16.452 1.00 91.38 89 ILE A C 1
ATOM 703 O O . ILE A 1 89 ? 4.725 3.664 -17.434 1.00 91.38 89 ILE A O 1
ATOM 707 N N . THR A 1 90 ? 3.033 4.852 -16.569 1.00 92.81 90 THR A N 1
ATOM 708 C CA . THR A 1 90 ? 2.559 5.367 -17.863 1.00 92.81 90 THR A CA 1
ATOM 709 C C . THR A 1 90 ? 3.575 6.321 -18.485 1.00 92.81 90 THR A C 1
ATOM 711 O O . THR A 1 90 ? 3.853 6.224 -19.679 1.00 92.81 90 THR A O 1
ATOM 714 N N . TYR A 1 91 ? 4.175 7.200 -17.679 1.00 93.12 91 TYR A N 1
ATOM 715 C CA . TYR A 1 91 ? 5.246 8.083 -18.129 1.00 93.12 91 TYR A CA 1
ATOM 716 C C . TYR A 1 91 ? 6.434 7.271 -18.657 1.00 93.12 91 TYR A C 1
ATOM 718 O O . TYR A 1 91 ? 6.898 7.505 -19.773 1.00 93.12 91 TYR A O 1
ATOM 726 N N . TYR A 1 92 ? 6.870 6.258 -17.905 1.00 90.81 92 TYR A N 1
ATOM 727 C CA . TYR A 1 92 ? 7.961 5.386 -18.327 1.00 90.81 92 TYR A CA 1
ATOM 728 C C . TYR A 1 92 ? 7.636 4.630 -19.628 1.00 90.81 92 TYR A C 1
ATOM 730 O O . TYR A 1 92 ? 8.492 4.526 -20.505 1.00 90.81 92 TYR A O 1
ATOM 738 N N . ASN A 1 93 ? 6.390 4.178 -19.822 1.00 91.88 93 ASN A N 1
ATOM 739 C CA . ASN A 1 93 ? 5.976 3.535 -21.074 1.00 91.88 93 ASN A CA 1
ATOM 740 C C . ASN A 1 93 ? 6.019 4.482 -22.288 1.00 91.88 93 ASN A C 1
ATOM 742 O O . ASN A 1 93 ? 6.351 4.039 -23.388 1.00 91.88 93 ASN A O 1
ATOM 746 N N . ASN A 1 94 ? 5.698 5.765 -22.095 1.00 90.38 94 ASN A N 1
ATOM 747 C CA . ASN A 1 94 ? 5.627 6.751 -23.177 1.00 90.38 94 ASN A CA 1
ATOM 748 C C . ASN A 1 94 ? 6.999 7.311 -23.574 1.00 90.38 94 ASN A C 1
ATOM 750 O O . ASN A 1 94 ? 7.242 7.511 -24.758 1.00 90.38 94 ASN A O 1
ATOM 754 N N . TYR A 1 95 ? 7.888 7.560 -22.606 1.00 88.75 95 TYR A N 1
ATOM 755 C CA . TYR A 1 95 ? 9.175 8.232 -22.846 1.00 88.75 95 TYR A CA 1
ATOM 756 C C . TYR A 1 95 ? 10.394 7.304 -22.753 1.00 88.75 95 TYR A C 1
ATOM 758 O O . TYR A 1 95 ? 11.507 7.716 -23.074 1.00 88.75 95 TYR A O 1
ATOM 766 N N . GLY A 1 96 ? 10.226 6.073 -22.260 1.00 84.88 96 GLY A N 1
ATOM 767 C CA . GLY A 1 96 ? 11.307 5.091 -22.107 1.00 84.88 96 GLY A CA 1
ATOM 768 C C . GLY A 1 96 ? 12.362 5.424 -21.058 1.00 84.88 96 GLY A C 1
ATOM 769 O O . GLY A 1 96 ? 13.355 4.710 -20.935 1.00 84.88 96 GLY A O 1
ATOM 770 N N . SER A 1 97 ? 12.145 6.478 -20.275 1.00 85.94 97 SER A N 1
ATOM 771 C CA . SER A 1 97 ? 12.987 6.881 -19.153 1.00 85.94 97 SER A CA 1
ATOM 772 C C . SER A 1 97 ? 12.121 7.341 -17.983 1.00 85.94 97 SER A C 1
ATOM 774 O O . SER A 1 97 ? 10.993 7.808 -18.166 1.00 85.94 97 SER A O 1
ATOM 776 N N . TYR A 1 98 ? 12.616 7.146 -16.761 1.00 85.06 98 TYR A N 1
ATOM 777 C CA . TYR A 1 98 ? 11.937 7.638 -15.567 1.00 85.06 98 TYR A CA 1
ATOM 778 C C . TYR A 1 98 ? 12.179 9.140 -15.437 1.00 85.06 98 TYR A C 1
ATOM 780 O O . TYR A 1 98 ? 13.321 9.594 -15.476 1.00 85.06 98 TYR A O 1
ATOM 788 N N . SER A 1 99 ? 11.112 9.914 -15.244 1.00 89.88 99 SER A N 1
ATOM 789 C CA . SER A 1 99 ? 11.258 11.293 -14.778 1.00 89.88 99 SER A CA 1
ATOM 790 C C . SER A 1 99 ? 11.593 11.270 -13.294 1.00 89.88 99 SER A C 1
ATOM 792 O O . SER A 1 99 ? 10.810 10.751 -12.497 1.00 89.88 99 SER A O 1
ATOM 794 N N . THR A 1 100 ? 12.732 11.851 -12.918 1.00 88.19 100 THR A N 1
ATOM 795 C CA . THR A 1 100 ? 13.193 11.912 -11.523 1.00 88.19 100 THR A CA 1
ATOM 796 C C . THR A 1 100 ? 12.129 12.500 -10.602 1.00 88.19 100 THR A C 1
ATOM 798 O O . THR A 1 100 ? 11.902 11.974 -9.518 1.00 88.19 100 THR A O 1
ATOM 801 N N . THR A 1 101 ? 11.425 13.546 -11.045 1.00 91.38 101 THR A N 1
ATOM 802 C CA . THR A 1 101 ? 10.378 14.201 -10.252 1.00 91.38 101 THR A CA 1
ATOM 803 C C . THR A 1 101 ? 9.190 13.273 -10.016 1.00 91.38 101 THR A C 1
ATOM 805 O O . THR A 1 101 ? 8.773 13.092 -8.878 1.00 91.38 101 THR A O 1
ATOM 808 N N . ILE A 1 102 ? 8.671 12.643 -11.074 1.00 91.81 102 ILE A N 1
ATOM 809 C CA . ILE A 1 102 ? 7.506 11.753 -10.980 1.00 91.81 102 ILE A CA 1
ATOM 810 C C . ILE A 1 102 ? 7.843 10.508 -10.154 1.00 91.81 102 ILE A C 1
ATOM 812 O O . ILE A 1 102 ? 7.071 10.124 -9.276 1.00 91.81 102 ILE A O 1
ATOM 816 N N . ALA A 1 103 ? 9.005 9.902 -10.407 1.00 91.12 103 ALA A N 1
ATOM 817 C CA . ALA A 1 103 ? 9.463 8.723 -9.687 1.00 91.12 103 ALA A CA 1
ATOM 818 C C . ALA A 1 103 ? 9.667 9.027 -8.195 1.00 91.12 103 ALA A C 1
ATOM 820 O O . ALA A 1 103 ? 9.179 8.281 -7.347 1.00 91.12 103 ALA A O 1
ATOM 821 N N . PHE A 1 104 ? 10.310 10.153 -7.866 1.00 92.00 104 PHE A N 1
ATOM 822 C CA . PHE A 1 104 ? 10.497 10.584 -6.481 1.00 92.00 104 PHE A CA 1
ATOM 823 C C . PHE A 1 104 ? 9.162 10.848 -5.777 1.00 92.00 104 PHE A C 1
ATOM 825 O O . PHE A 1 104 ? 8.948 10.353 -4.673 1.00 92.00 104 PHE A O 1
ATOM 832 N N . THR A 1 105 ? 8.238 11.578 -6.412 1.00 93.50 105 THR A N 1
ATOM 833 C CA . THR A 1 105 ? 6.909 11.842 -5.840 1.00 93.50 105 THR A CA 1
ATOM 834 C C . THR A 1 105 ? 6.118 10.554 -5.627 1.00 93.50 105 THR A C 1
ATOM 836 O O . THR A 1 105 ? 5.518 10.384 -4.567 1.00 93.50 105 THR A O 1
ATOM 839 N N . SER A 1 106 ? 6.142 9.632 -6.593 1.00 94.62 106 SER A N 1
ATOM 840 C CA . SER A 1 106 ? 5.480 8.330 -6.469 1.00 94.62 106 SER A CA 1
ATOM 841 C C . SER A 1 106 ? 6.043 7.529 -5.296 1.00 94.62 106 SER A C 1
ATOM 843 O O . SER A 1 106 ? 5.275 7.035 -4.475 1.00 94.62 106 SER A O 1
ATOM 845 N N . VAL A 1 107 ? 7.368 7.461 -5.149 1.00 92.88 107 VAL A N 1
ATOM 846 C CA . VAL A 1 107 ? 7.991 6.749 -4.026 1.00 92.88 107 VAL A CA 1
ATOM 847 C C . VAL A 1 107 ? 7.704 7.413 -2.686 1.00 92.88 107 VAL A C 1
ATOM 849 O O . VAL A 1 107 ? 7.372 6.722 -1.724 1.00 92.88 107 VAL A O 1
ATOM 852 N N . LEU A 1 108 ? 7.769 8.741 -2.613 1.00 94.62 108 LEU A N 1
ATOM 853 C CA . LEU A 1 108 ? 7.464 9.476 -1.390 1.00 94.62 108 LEU A CA 1
ATOM 854 C C . LEU A 1 108 ? 6.042 9.171 -0.902 1.00 94.62 108 LEU A C 1
ATOM 856 O O . LEU A 1 108 ? 5.853 8.830 0.265 1.00 94.62 108 LEU A O 1
ATOM 860 N N . PHE A 1 109 ? 5.049 9.240 -1.791 1.00 95.06 109 PHE A N 1
ATOM 861 C CA . PHE A 1 109 ? 3.661 8.930 -1.443 1.00 95.06 109 PHE A CA 1
ATOM 862 C C . PHE A 1 109 ? 3.444 7.459 -1.094 1.00 95.06 109 PHE A C 1
ATOM 864 O O . PHE A 1 109 ? 2.664 7.175 -0.183 1.00 95.06 109 PHE A O 1
ATOM 871 N N . SER A 1 110 ? 4.176 6.540 -1.721 1.00 93.88 110 SER A N 1
ATOM 872 C CA . SER A 1 110 ? 4.114 5.124 -1.357 1.00 93.88 110 SER A CA 1
ATOM 873 C C . SER A 1 110 ? 4.614 4.885 0.065 1.00 93.88 110 SER A C 1
ATOM 875 O O . SER A 1 110 ? 3.966 4.205 0.868 1.00 93.88 110 SER A O 1
ATOM 877 N N . VAL A 1 111 ? 5.720 5.531 0.443 1.00 94.69 111 VAL A N 1
ATOM 878 C CA . VAL A 1 111 ? 6.258 5.453 1.806 1.00 94.69 111 VAL A CA 1
ATOM 879 C C . VAL A 1 111 ? 5.321 6.121 2.817 1.00 94.69 111 VAL A C 1
ATOM 881 O O . VAL A 1 111 ? 5.080 5.552 3.886 1.00 94.69 111 VAL A O 1
ATOM 884 N N . ILE A 1 112 ? 4.739 7.280 2.488 1.00 94.44 112 ILE A N 1
ATOM 885 C CA . ILE A 1 112 ? 3.717 7.937 3.321 1.00 94.44 112 ILE A CA 1
ATOM 886 C C . ILE A 1 112 ? 2.529 6.998 3.542 1.00 94.44 112 ILE A C 1
ATOM 888 O O . ILE A 1 112 ? 2.174 6.730 4.686 1.00 94.44 112 ILE A O 1
ATOM 892 N N . THR A 1 113 ? 1.956 6.441 2.479 1.00 94.06 113 THR A N 1
ATOM 893 C CA . THR A 1 113 ? 0.791 5.544 2.533 1.00 94.06 113 THR A CA 1
ATOM 894 C C . THR A 1 113 ? 1.074 4.308 3.382 1.00 94.06 113 THR A C 1
ATOM 896 O O . THR A 1 113 ? 0.311 3.974 4.293 1.00 94.06 113 THR A O 1
ATOM 899 N N . ARG A 1 114 ? 2.229 3.666 3.173 1.00 92.00 114 ARG A N 1
ATOM 900 C CA . ARG A 1 114 ? 2.689 2.529 3.984 1.00 92.00 114 ARG A CA 1
ATOM 901 C C . ARG A 1 114 ? 2.842 2.879 5.467 1.00 92.00 114 ARG A C 1
ATOM 903 O O . ARG A 1 114 ? 2.553 2.033 6.317 1.00 92.00 114 ARG A O 1
ATOM 910 N N . THR A 1 115 ? 3.301 4.094 5.771 1.00 93.19 115 THR A N 1
ATOM 911 C CA . THR A 1 115 ? 3.514 4.595 7.140 1.00 93.19 115 THR A CA 1
ATOM 912 C C . THR A 1 115 ? 2.184 4.907 7.818 1.00 93.19 115 THR A C 1
ATOM 914 O O . THR A 1 115 ? 1.932 4.450 8.932 1.00 93.19 115 THR A O 1
ATOM 917 N N . VAL A 1 116 ? 1.307 5.634 7.123 1.00 91.44 116 VAL A N 1
ATOM 918 C CA . VAL A 1 116 ? -0.052 5.976 7.557 1.00 91.44 116 VAL A CA 1
ATOM 919 C C . VAL A 1 116 ? -0.831 4.701 7.873 1.00 91.44 116 VAL A C 1
ATOM 921 O O . VAL A 1 116 ? -1.358 4.567 8.976 1.00 91.44 116 VAL A O 1
ATOM 924 N N . ALA A 1 117 ? -0.810 3.707 6.983 1.00 90.94 117 ALA A N 1
ATOM 925 C CA . ALA A 1 117 ? -1.481 2.428 7.201 1.00 90.94 117 ALA A CA 1
ATOM 926 C C . ALA A 1 117 ? -0.955 1.660 8.428 1.00 90.94 117 ALA A C 1
ATOM 928 O O . ALA A 1 117 ? -1.750 1.123 9.201 1.00 90.94 117 ALA A O 1
ATOM 929 N N . ARG A 1 118 ? 0.367 1.628 8.653 1.00 89.50 118 ARG A N 1
ATOM 930 C CA . ARG A 1 118 ? 0.967 0.973 9.833 1.00 89.50 118 ARG A CA 1
ATOM 931 C C . ARG A 1 118 ? 0.632 1.707 11.128 1.00 89.50 118 ARG A C 1
ATOM 933 O O . ARG A 1 118 ? 0.248 1.063 12.099 1.00 89.50 118 ARG A O 1
ATOM 940 N N . CYS A 1 119 ? 0.709 3.036 11.126 1.00 88.06 119 CYS A N 1
ATOM 941 C CA . CYS A 1 119 ? 0.321 3.873 12.261 1.00 88.06 119 CYS A CA 1
ATOM 942 C C . CYS A 1 119 ? -1.148 3.635 12.641 1.00 88.06 119 CYS A C 1
ATOM 944 O O . CYS A 1 119 ? -1.472 3.405 13.804 1.00 88.06 119 CYS A O 1
ATOM 946 N N . LEU A 1 120 ? -2.033 3.596 11.644 1.00 85.31 120 LEU A N 1
ATOM 947 C CA . LEU A 1 120 ? -3.464 3.380 11.844 1.00 85.31 120 LEU A CA 1
ATOM 948 C C . LEU A 1 120 ? -3.760 1.958 12.316 1.00 85.31 120 LEU A C 1
ATOM 950 O O . LEU A 1 120 ? -4.532 1.784 13.254 1.00 85.31 120 LEU A O 1
ATOM 954 N N . THR A 1 121 ? -3.088 0.955 11.751 1.00 85.25 121 THR A N 1
ATOM 955 C CA . THR A 1 121 ? -3.189 -0.430 12.228 1.00 85.25 121 THR A CA 1
ATOM 956 C C . THR A 1 121 ? -2.765 -0.528 13.688 1.00 85.25 121 THR A C 1
ATOM 958 O O . THR A 1 121 ? -3.502 -1.092 14.489 1.00 85.25 121 THR A O 1
ATOM 961 N N . MET A 1 122 ? -1.629 0.077 14.050 1.00 85.25 122 MET A N 1
ATOM 962 C CA . MET A 1 122 ? -1.119 0.105 15.421 1.00 85.25 122 MET A CA 1
ATOM 963 C C . MET A 1 122 ? -2.117 0.773 16.375 1.00 85.25 122 MET A C 1
ATOM 965 O O . MET A 1 122 ? -2.440 0.221 17.423 1.00 85.25 122 MET A O 1
ATOM 969 N N . MET A 1 123 ? -2.688 1.910 15.976 1.00 83.06 123 MET A N 1
ATOM 970 C CA . MET A 1 123 ? -3.741 2.587 16.730 1.00 83.06 123 MET A CA 1
ATOM 971 C C . MET A 1 123 ? -4.980 1.698 16.935 1.00 83.06 123 MET A C 1
ATOM 973 O O . MET A 1 123 ? -5.474 1.572 18.056 1.00 83.06 123 MET A O 1
ATOM 977 N N . VAL A 1 124 ? -5.462 1.040 15.879 1.00 80.69 124 VAL A N 1
ATOM 978 C CA . VAL A 1 124 ? -6.643 0.166 15.943 1.00 80.69 124 VAL A CA 1
ATOM 979 C C . VAL A 1 124 ? -6.398 -1.043 16.847 1.00 80.69 124 VAL A C 1
ATOM 981 O O . VAL A 1 124 ? -7.235 -1.329 17.703 1.00 80.69 124 VAL A O 1
ATOM 984 N N . VAL A 1 125 ? -5.256 -1.732 16.723 1.00 80.31 125 VAL A N 1
ATOM 985 C CA . VAL A 1 125 ? -4.963 -2.912 17.562 1.00 80.31 125 VAL A CA 1
ATOM 986 C C . VAL A 1 125 ? -4.721 -2.559 19.025 1.00 80.31 125 VAL A C 1
ATOM 988 O O . VAL A 1 125 ? -4.942 -3.399 19.889 1.00 80.31 125 VAL A O 1
ATOM 991 N N . MET A 1 126 ? -4.325 -1.320 19.319 1.00 77.00 126 MET A N 1
ATOM 992 C CA . MET A 1 126 ? -4.229 -0.789 20.683 1.00 77.00 126 MET A CA 1
ATOM 993 C C . MET A 1 126 ? -5.581 -0.318 21.236 1.00 77.00 126 MET A C 1
ATOM 995 O O . MET A 1 126 ? -5.655 0.122 22.381 1.00 77.00 126 MET A O 1
ATOM 999 N N . GLY A 1 127 ? -6.650 -0.421 20.441 1.00 68.94 127 GLY A N 1
ATOM 1000 C CA . GLY A 1 127 ? -8.019 -0.216 20.894 1.00 68.94 127 GLY A CA 1
ATOM 1001 C C . GLY A 1 127 ? -8.560 1.206 20.734 1.00 68.94 127 GLY A C 1
ATOM 1002 O O . GLY A 1 127 ? -9.581 1.539 21.351 1.00 68.94 127 GLY A O 1
ATOM 1003 N N . LEU A 1 128 ? -7.939 2.049 19.893 1.00 67.94 128 LEU A N 1
ATOM 1004 C CA . LEU A 1 128 ? -8.515 3.357 19.570 1.00 67.94 128 LEU A CA 1
ATOM 1005 C C . LEU A 1 128 ? -9.943 3.228 19.062 1.00 67.94 128 LEU A C 1
ATOM 1007 O O . LEU A 1 128 ? -10.216 2.505 18.107 1.00 67.94 128 LEU A O 1
ATOM 1011 N N . GLY A 1 129 ? -10.836 3.996 19.681 1.00 58.22 129 GLY A N 1
ATOM 1012 C CA . GLY A 1 129 ? -12.237 4.086 19.290 1.00 58.22 129 GLY A CA 1
ATOM 1013 C C . GLY A 1 129 ? -13.111 2.916 19.730 1.00 58.22 129 GLY A C 1
ATOM 1014 O O . GLY A 1 129 ? -14.311 2.986 19.496 1.00 58.22 129 GLY A O 1
ATOM 1015 N N . VAL A 1 130 ? -12.565 1.888 20.393 1.00 57.66 130 VAL A N 1
ATOM 1016 C CA . VAL A 1 130 ? -13.360 0.779 20.956 1.00 57.66 130 VAL A CA 1
ATOM 1017 C C . VAL A 1 130 ? -13.160 0.635 22.466 1.00 57.66 130 VAL A C 1
ATOM 1019 O O . VAL A 1 130 ? -14.153 0.524 23.192 1.00 57.66 130 VAL A O 1
ATOM 1022 N N . THR A 1 131 ? -11.912 0.670 22.948 1.00 51.84 131 THR A N 1
ATOM 1023 C CA . THR A 1 131 ? -11.566 0.516 24.376 1.00 51.84 131 THR A CA 1
ATOM 1024 C C . THR A 1 131 ? -10.994 1.790 24.999 1.00 51.84 131 THR A C 1
ATOM 1026 O O . THR A 1 131 ? -11.171 2.001 26.196 1.00 51.84 131 THR A O 1
ATOM 1029 N N . CYS A 1 132 ? -10.376 2.676 24.209 1.00 54.56 132 CYS A N 1
ATOM 1030 C CA . CYS A 1 132 ? -9.876 3.970 24.681 1.00 54.56 132 CYS A CA 1
ATOM 1031 C C . CYS A 1 132 ? -10.319 5.119 23.762 1.00 54.56 132 CYS A C 1
ATOM 1033 O O . CYS A 1 132 ? -10.183 5.054 22.537 1.00 54.56 132 CYS A O 1
ATOM 1035 N N . SER A 1 133 ? -10.839 6.192 24.368 1.00 50.78 133 SER A N 1
ATOM 1036 C CA . SER A 1 133 ? -11.259 7.424 23.685 1.00 50.78 133 SER A CA 1
ATOM 1037 C C . SER A 1 133 ? -10.090 8.365 23.358 1.00 50.78 133 SER A C 1
ATOM 1039 O O . SER A 1 133 ? -10.228 9.206 22.472 1.00 50.78 133 SER A O 1
ATOM 1041 N N . SER A 1 134 ? -8.931 8.201 24.010 1.00 57.41 134 SER A N 1
ATOM 1042 C CA . SER A 1 134 ? -7.718 8.990 23.763 1.00 57.41 134 SER A CA 1
ATOM 1043 C C . SER A 1 134 ? -6.448 8.166 23.997 1.00 57.41 134 SER A C 1
ATOM 1045 O O . SER A 1 134 ? -6.374 7.387 24.950 1.00 57.41 134 SER A O 1
ATOM 1047 N N . LEU A 1 135 ? -5.431 8.353 23.147 1.00 59.41 135 LEU A N 1
ATOM 1048 C CA . LEU A 1 135 ? -4.068 7.925 23.454 1.00 59.41 135 LEU A CA 1
ATOM 1049 C C . LEU A 1 135 ? -3.466 9.020 24.321 1.00 59.41 135 LEU A C 1
ATOM 1051 O O . LEU A 1 135 ? -3.138 10.085 23.810 1.00 59.41 135 LEU A O 1
ATOM 1055 N N . GLY A 1 136 ? -3.310 8.773 25.618 1.00 68.69 136 GLY A N 1
ATOM 1056 C CA . GLY A 1 136 ? -2.479 9.630 26.467 1.00 68.69 136 GLY A CA 1
ATOM 1057 C C . GLY A 1 136 ? -0.998 9.534 26.063 1.00 68.69 136 GLY A C 1
ATOM 1058 O O . GLY A 1 136 ? -0.635 9.582 24.888 1.00 68.69 136 GLY A O 1
ATOM 1059 N N . ASN A 1 137 ? -0.111 9.263 27.021 1.00 71.62 137 ASN A N 1
ATOM 1060 C CA . ASN A 1 137 ? 1.337 9.129 26.767 1.00 71.62 137 ASN A CA 1
ATOM 1061 C C . ASN A 1 137 ? 1.722 8.032 25.750 1.00 71.62 137 ASN A C 1
ATOM 1063 O O . ASN A 1 137 ? 2.864 7.970 25.294 1.00 71.62 137 ASN A O 1
ATOM 1067 N N . MET A 1 138 ? 0.788 7.157 25.377 1.00 74.31 138 MET A N 1
ATOM 1068 C CA . MET A 1 138 ? 1.016 6.108 24.392 1.00 74.31 138 MET A CA 1
ATOM 1069 C C . MET A 1 138 ? 1.080 6.640 22.947 1.00 74.31 138 MET A C 1
ATOM 1071 O O . MET A 1 138 ? 1.768 6.048 22.118 1.00 74.31 138 MET A O 1
ATOM 1075 N N . GLY A 1 139 ? 0.434 7.774 22.644 1.00 79.56 139 GLY A N 1
ATOM 1076 C CA . GLY A 1 139 ? 0.416 8.345 21.290 1.00 79.56 139 GLY A CA 1
ATOM 1077 C C . GLY A 1 139 ? 1.803 8.759 20.796 1.00 79.56 139 GLY A C 1
ATOM 1078 O O . GLY A 1 139 ? 2.153 8.511 19.644 1.00 79.56 139 GLY A O 1
ATOM 1079 N N . TRP A 1 140 ? 2.641 9.280 21.696 1.00 82.38 140 TRP A N 1
ATOM 1080 C CA . TRP A 1 140 ? 4.022 9.653 21.382 1.00 82.38 140 TRP A CA 1
ATOM 1081 C C . TRP A 1 140 ? 4.882 8.451 20.965 1.00 82.38 140 TRP A C 1
ATOM 1083 O O . TRP A 1 140 ? 5.695 8.554 20.050 1.00 82.38 140 TRP A O 1
ATOM 1093 N N . LYS A 1 141 ? 4.660 7.275 21.572 1.00 84.75 141 LYS A N 1
ATOM 1094 C CA . LYS A 1 141 ? 5.378 6.044 21.199 1.00 84.75 141 LYS A CA 1
ATOM 1095 C C . LYS A 1 141 ? 5.035 5.599 19.778 1.00 84.75 141 LYS A C 1
ATOM 1097 O O . LYS A 1 141 ? 5.929 5.202 19.036 1.00 84.75 141 LYS A O 1
ATOM 1102 N N . ILE A 1 142 ? 3.762 5.705 19.392 1.00 85.88 142 ILE A N 1
ATOM 1103 C CA . ILE A 1 142 ? 3.318 5.402 18.024 1.00 85.88 142 ILE A CA 1
ATOM 1104 C C . ILE A 1 142 ? 3.910 6.414 17.040 1.00 85.88 142 ILE A C 1
ATOM 1106 O O . ILE A 1 142 ? 4.385 6.018 15.981 1.00 85.88 142 ILE A O 1
ATOM 1110 N N . ALA A 1 143 ? 3.942 7.700 17.400 1.00 87.19 143 ALA A N 1
ATOM 1111 C CA . ALA A 1 143 ? 4.538 8.737 16.562 1.00 87.19 143 ALA A CA 1
ATOM 1112 C C . ALA A 1 143 ? 6.032 8.479 16.304 1.00 87.19 143 ALA A C 1
ATOM 1114 O O . ALA A 1 143 ? 6.460 8.495 15.152 1.00 87.19 143 ALA A O 1
ATOM 1115 N N . ILE A 1 144 ? 6.812 8.155 17.343 1.00 89.62 144 ILE A N 1
ATOM 1116 C CA . ILE A 1 144 ? 8.231 7.789 17.189 1.00 89.62 144 ILE A CA 1
ATOM 1117 C C . ILE A 1 144 ? 8.383 6.558 16.289 1.00 89.62 144 ILE A C 1
ATOM 1119 O O . ILE A 1 144 ? 9.209 6.567 15.377 1.00 89.62 144 ILE A O 1
ATOM 1123 N N . ALA A 1 145 ? 7.579 5.513 16.510 1.00 88.62 145 ALA A N 1
ATOM 1124 C CA . ALA A 1 145 ? 7.622 4.302 15.693 1.00 88.62 145 ALA A CA 1
ATOM 1125 C C . ALA A 1 145 ? 7.290 4.590 14.216 1.00 88.62 145 ALA A C 1
ATOM 1127 O O . ALA A 1 145 ? 7.962 4.077 13.323 1.00 88.62 145 ALA A O 1
ATOM 1128 N N . ALA A 1 146 ? 6.304 5.454 13.955 1.00 90.06 146 ALA A N 1
ATOM 1129 C CA . ALA A 1 146 ? 5.922 5.872 12.610 1.00 90.06 146 ALA A CA 1
ATOM 1130 C C . ALA A 1 146 ? 7.023 6.694 11.922 1.00 90.06 146 ALA A C 1
ATOM 1132 O O . ALA A 1 146 ? 7.319 6.447 10.756 1.00 90.06 146 ALA A O 1
ATOM 1133 N N . ILE A 1 147 ? 7.664 7.623 12.640 1.00 92.25 147 ILE A N 1
ATOM 1134 C CA . ILE A 1 147 ? 8.790 8.412 12.117 1.00 92.25 147 ILE A CA 1
ATOM 1135 C C . ILE A 1 147 ? 9.970 7.495 11.785 1.00 92.25 147 ILE A C 1
ATOM 1137 O O . ILE A 1 147 ? 10.517 7.580 10.688 1.00 92.25 147 ILE A O 1
ATOM 1141 N N . GLY A 1 148 ? 10.332 6.585 12.693 1.00 91.81 148 GLY A N 1
ATOM 1142 C CA . GLY A 1 148 ? 11.399 5.613 12.451 1.00 91.81 148 GLY A CA 1
ATOM 1143 C C . GLY A 1 148 ? 11.110 4.755 11.219 1.00 91.81 148 GLY A C 1
ATOM 1144 O O . GLY A 1 148 ? 11.941 4.666 10.317 1.00 91.81 148 GLY A O 1
ATOM 1145 N N . TYR A 1 149 ? 9.901 4.195 11.132 1.00 92.56 149 TYR A N 1
ATOM 1146 C CA . TYR A 1 149 ? 9.466 3.415 9.974 1.00 92.56 149 TYR A CA 1
ATOM 1147 C C . TYR A 1 149 ? 9.536 4.221 8.667 1.00 92.56 149 TYR A C 1
ATOM 1149 O O . TYR A 1 149 ? 10.047 3.711 7.668 1.00 92.56 149 TYR A O 1
ATOM 1157 N N . PHE A 1 150 ? 9.066 5.472 8.674 1.00 94.31 150 PHE A N 1
ATOM 1158 C CA . PHE A 1 150 ? 9.105 6.357 7.511 1.00 94.31 150 PHE A CA 1
ATOM 1159 C C . PHE A 1 150 ? 10.538 6.586 7.025 1.00 94.31 150 PHE A C 1
ATOM 1161 O O . PHE A 1 150 ? 10.810 6.418 5.840 1.00 94.31 150 PHE A O 1
ATOM 1168 N N . VAL A 1 151 ? 11.460 6.916 7.935 1.00 93.69 151 VAL A N 1
ATOM 1169 C CA . VAL A 1 151 ? 12.864 7.195 7.598 1.00 93.69 151 VAL A CA 1
ATOM 1170 C C . VAL A 1 151 ? 13.540 5.968 6.990 1.00 93.69 151 VAL A C 1
ATOM 1172 O O . VAL A 1 151 ? 14.122 6.072 5.912 1.00 93.69 151 VAL A O 1
ATOM 1175 N N . PHE A 1 152 ? 13.431 4.800 7.631 1.00 92.25 152 PHE A N 1
ATOM 1176 C CA . PHE A 1 152 ? 14.050 3.573 7.118 1.00 92.25 152 PHE A CA 1
ATOM 1177 C C . PHE A 1 152 ? 13.421 3.106 5.800 1.00 92.25 152 PHE A C 1
ATOM 1179 O O . PHE A 1 152 ? 14.142 2.693 4.895 1.00 92.25 152 PHE A O 1
ATOM 1186 N N . SER A 1 153 ? 12.100 3.232 5.654 1.00 91.38 153 SER A N 1
ATOM 1187 C CA . SER A 1 153 ? 11.404 2.867 4.412 1.00 91.38 153 SER A CA 1
ATOM 1188 C C . SER A 1 153 ? 11.738 3.810 3.259 1.00 91.38 153 SER A C 1
ATOM 1190 O O . SER A 1 153 ? 11.856 3.372 2.115 1.00 91.38 153 SER A O 1
ATOM 1192 N N . LEU A 1 154 ? 11.878 5.108 3.542 1.00 91.88 154 LEU A N 1
ATOM 1193 C CA . LEU A 1 154 ? 12.277 6.095 2.545 1.00 91.88 154 LEU A CA 1
ATOM 1194 C C . LEU A 1 154 ? 13.722 5.861 2.113 1.00 91.88 154 LEU A C 1
ATOM 1196 O O . LEU A 1 154 ? 14.008 5.888 0.920 1.00 91.88 154 LEU A O 1
ATOM 1200 N N . TRP A 1 155 ? 14.610 5.582 3.069 1.00 89.94 155 TRP A N 1
ATOM 1201 C CA . TRP A 1 155 ? 15.996 5.221 2.791 1.00 89.94 155 TRP A CA 1
ATOM 1202 C C . TRP A 1 155 ? 16.095 4.002 1.871 1.00 89.94 155 TRP A C 1
ATOM 1204 O O . TRP A 1 155 ? 16.792 4.065 0.861 1.00 89.94 155 TRP A O 1
ATOM 1214 N N . ASP A 1 156 ? 15.372 2.925 2.180 1.00 89.12 156 ASP A N 1
ATOM 1215 C CA . ASP A 1 156 ? 15.319 1.712 1.356 1.00 89.12 156 ASP A CA 1
ATOM 1216 C C . ASP A 1 156 ? 14.795 2.007 -0.056 1.00 89.12 156 ASP A C 1
ATOM 1218 O O . ASP A 1 156 ? 15.447 1.695 -1.055 1.00 89.12 156 ASP A O 1
ATOM 1222 N N . SER A 1 157 ? 13.671 2.724 -0.146 1.00 88.25 157 SER A N 1
ATOM 1223 C CA . SER A 1 157 ? 13.036 3.032 -1.430 1.00 88.25 157 SER A CA 1
ATOM 1224 C C . SER A 1 157 ? 13.911 3.934 -2.310 1.00 88.25 157 SER A C 1
ATOM 1226 O O . SER A 1 157 ? 14.036 3.685 -3.508 1.00 88.25 157 SER A O 1
ATOM 1228 N N . LEU A 1 158 ? 14.575 4.945 -1.739 1.00 87.06 158 LEU A N 1
ATOM 1229 C CA . LEU A 1 158 ? 15.513 5.798 -2.478 1.00 87.06 158 LEU A CA 1
ATOM 1230 C C . LEU A 1 158 ? 16.777 5.032 -2.873 1.00 87.06 158 LEU A C 1
ATOM 1232 O O . LEU A 1 158 ? 17.230 5.149 -4.012 1.00 87.06 158 LEU A O 1
ATOM 1236 N N . SER A 1 159 ? 17.316 4.212 -1.969 1.00 84.56 159 SER A N 1
ATOM 1237 C CA . SER A 1 159 ? 18.487 3.377 -2.254 1.00 84.56 159 SER A CA 1
ATOM 1238 C C . SER A 1 159 ? 18.211 2.437 -3.425 1.00 84.56 159 SER A C 1
ATOM 1240 O O . SER A 1 159 ? 19.058 2.304 -4.304 1.00 84.56 159 SER A O 1
ATOM 1242 N N . SER A 1 160 ? 17.007 1.863 -3.509 1.00 80.38 160 SER A N 1
ATOM 1243 C CA . SER A 1 160 ? 16.614 0.988 -4.620 1.00 80.38 160 SER A CA 1
ATOM 1244 C C . SER A 1 160 ? 16.602 1.693 -5.987 1.00 80.38 160 SER A C 1
ATOM 1246 O O . SER A 1 160 ? 16.954 1.078 -6.990 1.00 80.38 160 SER A O 1
ATOM 1248 N N . ILE A 1 161 ? 16.259 2.988 -6.034 1.00 76.94 161 ILE A N 1
ATOM 1249 C CA . ILE A 1 161 ? 16.212 3.776 -7.277 1.00 76.94 161 ILE A CA 1
ATOM 1250 C C . ILE A 1 161 ? 17.609 4.232 -7.706 1.00 76.94 161 ILE A C 1
ATOM 1252 O O . ILE A 1 161 ? 17.930 4.207 -8.892 1.00 76.94 161 ILE A O 1
ATOM 1256 N N . PHE A 1 162 ? 18.434 4.678 -6.754 1.00 70.62 162 PHE A N 1
ATOM 1257 C CA . PHE A 1 162 ? 19.727 5.306 -7.048 1.00 70.62 162 PHE A CA 1
ATOM 1258 C C . PHE A 1 162 ? 20.913 4.330 -7.068 1.00 70.62 162 PHE A C 1
ATOM 1260 O O . PHE A 1 162 ? 22.022 4.731 -7.436 1.00 70.62 162 PHE A O 1
ATOM 1267 N N . SER A 1 163 ? 20.701 3.051 -6.734 1.00 66.06 163 SER A N 1
ATOM 1268 C CA . SER A 1 163 ? 21.721 1.995 -6.814 1.00 66.06 163 SER A CA 1
ATOM 1269 C C . SER A 1 163 ? 22.082 1.680 -8.272 1.00 66.06 163 SER A C 1
ATOM 1271 O O . SER A 1 163 ? 21.621 0.711 -8.865 1.00 66.06 163 SER A O 1
ATOM 1273 N N . THR A 1 164 ? 22.935 2.521 -8.858 1.00 51.00 164 THR A N 1
ATOM 1274 C CA . THR A 1 164 ? 23.431 2.404 -10.244 1.00 51.00 164 THR A CA 1
ATOM 1275 C C . THR A 1 164 ? 24.572 1.379 -10.374 1.00 51.00 164 THR A C 1
ATOM 1277 O O . THR A 1 164 ? 24.952 1.000 -11.479 1.00 51.00 164 THR A O 1
ATOM 1280 N N . SER A 1 165 ? 25.118 0.885 -9.258 1.00 48.53 165 SER A N 1
ATOM 1281 C CA . SER A 1 165 ? 26.319 0.043 -9.255 1.00 48.53 165 SER A CA 1
ATOM 1282 C C . SER A 1 165 ? 26.011 -1.396 -8.849 1.00 48.53 165 SER A C 1
ATOM 1284 O O . SER A 1 165 ? 25.626 -1.657 -7.712 1.00 48.53 165 SER A O 1
ATOM 1286 N N . SER A 1 166 ? 26.322 -2.345 -9.736 1.00 52.53 166 SER A N 1
ATOM 1287 C CA . SER A 1 166 ? 26.271 -3.808 -9.540 1.00 52.53 166 SER A CA 1
ATOM 1288 C C . SER A 1 166 ? 27.116 -4.353 -8.369 1.00 52.53 166 SER A C 1
ATOM 1290 O O . SER A 1 166 ? 27.141 -5.559 -8.141 1.00 52.53 166 SER A O 1
ATOM 1292 N N . SER A 1 167 ? 27.813 -3.481 -7.635 1.00 48.97 167 SER A N 1
ATOM 1293 C CA . SER A 1 167 ? 28.720 -3.802 -6.528 1.00 48.97 167 SER A CA 1
ATOM 1294 C C . SER A 1 167 ? 28.203 -3.362 -5.151 1.00 48.97 167 SER A C 1
ATOM 1296 O O . SER A 1 167 ? 28.851 -3.671 -4.149 1.00 48.97 167 SER A O 1
ATOM 1298 N N . GLN A 1 168 ? 27.082 -2.636 -5.053 1.00 50.28 168 GLN A N 1
ATOM 1299 C CA . GLN A 1 168 ? 26.513 -2.311 -3.743 1.00 50.28 168 GLN A CA 1
ATOM 1300 C C . GLN A 1 168 ? 25.720 -3.507 -3.219 1.00 50.28 168 GLN A C 1
ATOM 1302 O O . GLN A 1 168 ? 24.620 -3.812 -3.670 1.00 50.28 168 GLN A O 1
ATOM 1307 N N . SER A 1 169 ? 26.350 -4.204 -2.276 1.00 55.66 169 SER A N 1
ATOM 1308 C CA . SER A 1 169 ? 25.769 -5.279 -1.482 1.00 55.66 169 SER A CA 1
ATOM 1309 C C . SER A 1 169 ? 24.382 -4.886 -0.963 1.00 55.66 169 SER A C 1
ATOM 1311 O O . SER A 1 169 ? 24.204 -3.764 -0.484 1.00 55.66 169 SER A O 1
ATOM 1313 N N . SER A 1 170 ? 23.420 -5.812 -1.004 1.00 65.44 170 SER A N 1
ATOM 1314 C CA . SER A 1 170 ? 22.024 -5.671 -0.544 1.00 65.44 170 SER A CA 1
ATOM 1315 C C . SER A 1 170 ? 21.859 -5.346 0.958 1.00 65.44 170 SER A C 1
ATOM 1317 O O . SER A 1 170 ? 20.802 -5.578 1.536 1.00 65.44 170 SER A O 1
ATOM 1319 N N . LEU A 1 171 ? 22.894 -4.816 1.616 1.00 73.31 171 LEU A N 1
ATOM 1320 C CA . LEU A 1 171 ? 22.934 -4.439 3.028 1.00 73.31 171 LEU A CA 1
ATOM 1321 C C . LEU A 1 171 ? 21.940 -3.327 3.375 1.00 73.31 171 LEU A C 1
ATOM 1323 O O . LEU A 1 171 ? 21.490 -3.278 4.517 1.00 73.31 171 LEU A O 1
ATOM 1327 N N . TYR A 1 172 ? 21.554 -2.470 2.420 1.00 76.56 172 TYR A N 1
ATOM 1328 C CA . TYR A 1 172 ? 20.549 -1.423 2.658 1.00 76.56 172 TYR A CA 1
ATOM 1329 C C . TYR A 1 172 ? 19.160 -1.991 2.991 1.00 76.56 172 TYR A C 1
ATOM 1331 O O . TYR A 1 172 ? 18.380 -1.322 3.665 1.00 76.56 172 TYR A O 1
ATOM 1339 N N . LEU A 1 173 ? 18.881 -3.236 2.588 1.00 81.12 173 LEU A N 1
ATOM 1340 C CA . LEU A 1 173 ? 17.611 -3.913 2.848 1.00 81.12 173 LEU A CA 1
ATOM 1341 C C . LEU A 1 173 ? 17.472 -4.341 4.319 1.00 81.12 173 LEU A C 1
ATOM 1343 O O . LEU A 1 173 ? 16.361 -4.430 4.844 1.00 81.12 173 LEU A O 1
ATOM 1347 N N . ILE A 1 174 ? 18.593 -4.604 5.004 1.00 86.62 174 ILE A N 1
ATOM 1348 C CA . ILE A 1 174 ? 18.600 -5.195 6.351 1.00 86.62 174 ILE A CA 1
ATOM 1349 C C . ILE A 1 174 ? 17.915 -4.274 7.378 1.00 86.62 174 ILE A C 1
ATOM 1351 O O . ILE A 1 174 ? 17.009 -4.749 8.067 1.00 86.62 174 ILE A O 1
ATOM 1355 N N . PRO A 1 175 ? 18.255 -2.971 7.489 1.00 87.94 175 PRO A N 1
ATOM 1356 C CA . PRO A 1 175 ? 17.587 -2.079 8.438 1.00 87.94 175 PRO A CA 1
ATOM 1357 C C . PRO A 1 175 ? 16.078 -1.961 8.198 1.00 87.94 175 PRO A C 1
ATOM 1359 O O . PRO A 1 175 ? 15.302 -1.989 9.154 1.00 87.94 175 PRO A O 1
ATOM 1362 N N . SER A 1 176 ? 15.651 -1.883 6.931 1.00 86.56 176 SER A N 1
ATOM 1363 C CA . SER A 1 176 ? 14.229 -1.792 6.579 1.00 86.56 176 SER A CA 1
ATOM 1364 C C . SER A 1 176 ? 13.466 -3.069 6.954 1.00 86.56 176 SER A C 1
ATOM 1366 O O . SER A 1 176 ? 12.378 -3.009 7.525 1.00 86.56 176 SER A O 1
ATOM 1368 N N . ALA A 1 177 ? 14.056 -4.242 6.716 1.00 89.56 177 ALA A N 1
ATOM 1369 C CA . ALA A 1 177 ? 13.445 -5.516 7.091 1.00 89.56 177 ALA A CA 1
ATOM 1370 C C . ALA A 1 177 ? 13.324 -5.691 8.619 1.00 89.56 177 ALA A C 1
ATOM 1372 O O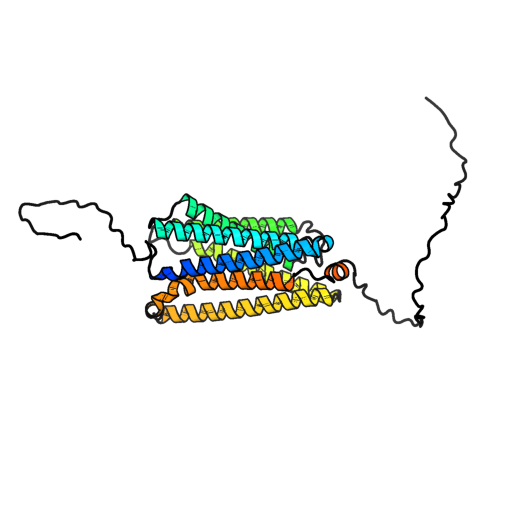 . ALA A 1 177 ? 12.331 -6.239 9.111 1.00 89.56 177 ALA A O 1
ATOM 1373 N N . LEU A 1 178 ? 14.309 -5.206 9.385 1.00 90.94 178 LEU A N 1
ATOM 1374 C CA . LEU A 1 178 ? 14.284 -5.253 10.850 1.00 90.94 178 LEU A CA 1
ATOM 1375 C C . LEU A 1 178 ? 13.177 -4.369 11.433 1.00 90.94 178 LEU A C 1
ATOM 1377 O O . LEU A 1 178 ? 12.442 -4.825 12.313 1.00 90.94 178 LEU A O 1
ATOM 1381 N N . ILE A 1 179 ? 13.019 -3.134 10.935 1.00 91.38 179 ILE A N 1
ATOM 1382 C CA . ILE A 1 179 ? 11.950 -2.249 11.419 1.00 91.38 179 ILE A CA 1
ATOM 1383 C C . ILE A 1 179 ? 10.567 -2.801 11.059 1.00 91.38 179 ILE A C 1
ATOM 1385 O O . ILE A 1 179 ? 9.676 -2.783 11.906 1.00 91.38 179 ILE A O 1
ATOM 1389 N N . ASP A 1 180 ? 10.391 -3.365 9.858 1.00 89.06 180 ASP A N 1
ATOM 1390 C CA . ASP A 1 180 ? 9.141 -4.025 9.469 1.00 89.06 180 ASP A CA 1
ATOM 1391 C C . ASP A 1 180 ? 8.812 -5.183 10.421 1.00 89.06 180 ASP A C 1
ATOM 1393 O O . ASP A 1 180 ? 7.707 -5.251 10.963 1.00 89.06 180 ASP A O 1
ATOM 1397 N N . SER A 1 181 ? 9.792 -6.047 10.699 1.00 91.44 181 SER A N 1
ATOM 1398 C CA . SER A 1 181 ? 9.630 -7.181 11.617 1.00 91.44 181 SER A CA 1
ATOM 1399 C C . SER A 1 181 ? 9.227 -6.728 13.024 1.00 91.44 181 SER A C 1
ATOM 1401 O O . SER A 1 181 ? 8.295 -7.279 13.614 1.00 91.44 181 SER A O 1
ATOM 1403 N N . PHE A 1 182 ? 9.879 -5.686 13.548 1.00 91.19 182 PHE A N 1
ATOM 1404 C CA . PHE A 1 182 ? 9.568 -5.118 14.859 1.00 91.19 182 PHE A CA 1
ATOM 1405 C C . PHE A 1 182 ? 8.148 -4.534 14.928 1.00 91.19 182 PHE A C 1
ATOM 1407 O O . PHE A 1 182 ? 7.423 -4.767 15.902 1.00 91.19 182 PHE A O 1
ATOM 1414 N N . ILE A 1 183 ? 7.722 -3.805 13.891 1.00 89.69 183 ILE A N 1
ATOM 1415 C CA . ILE A 1 183 ? 6.377 -3.226 13.813 1.00 89.69 183 ILE A CA 1
ATOM 1416 C C . ILE A 1 183 ? 5.316 -4.328 13.747 1.00 89.69 183 ILE A C 1
ATOM 1418 O O . ILE A 1 183 ? 4.359 -4.289 14.521 1.00 89.69 183 ILE A O 1
ATOM 1422 N N . TYR A 1 184 ? 5.484 -5.340 12.890 1.00 88.75 184 TYR A N 1
ATOM 1423 C CA . TYR A 1 184 ? 4.525 -6.447 12.797 1.00 88.75 184 TYR A CA 1
ATOM 1424 C C . TYR A 1 184 ? 4.421 -7.237 14.100 1.00 88.75 184 TYR A C 1
ATOM 1426 O O . TYR A 1 184 ? 3.316 -7.545 14.550 1.00 88.75 184 TYR A O 1
ATOM 1434 N N . PHE A 1 185 ? 5.551 -7.509 14.749 1.00 90.00 185 PHE A N 1
ATOM 1435 C CA . PHE A 1 185 ? 5.566 -8.159 16.053 1.00 90.00 185 PHE A CA 1
ATOM 1436 C C . PHE A 1 185 ? 4.808 -7.340 17.108 1.00 90.00 185 PHE A C 1
ATOM 1438 O O . PHE A 1 185 ? 3.974 -7.879 17.837 1.00 90.00 185 PHE A O 1
ATOM 1445 N N . SER A 1 186 ? 5.023 -6.022 17.134 1.00 88.94 186 SER A N 1
ATOM 1446 C CA . SER A 1 186 ? 4.322 -5.103 18.039 1.00 88.94 186 SER A CA 1
ATOM 1447 C C . SER A 1 186 ? 2.812 -5.056 17.777 1.00 88.94 186 SER A C 1
ATOM 1449 O O . SER A 1 186 ? 2.024 -5.003 18.724 1.00 88.94 186 SER A O 1
ATOM 1451 N N . ILE A 1 187 ? 2.396 -5.112 16.506 1.00 88.56 187 ILE A N 1
ATOM 1452 C CA . ILE A 1 187 ? 0.984 -5.171 16.104 1.00 88.56 187 ILE A CA 1
ATOM 1453 C C . ILE A 1 187 ? 0.331 -6.453 16.632 1.00 88.56 187 ILE A C 1
ATOM 1455 O O . ILE A 1 187 ? -0.734 -6.385 17.243 1.00 88.56 187 ILE A O 1
ATOM 1459 N N . LEU A 1 188 ? 0.971 -7.611 16.439 1.00 87.50 188 LEU A N 1
ATOM 1460 C CA . LEU A 1 188 ? 0.439 -8.899 16.891 1.00 87.50 188 LEU A CA 1
ATOM 1461 C C . LEU A 1 188 ? 0.338 -8.976 18.417 1.00 87.50 188 LEU A C 1
ATOM 1463 O O . LEU A 1 188 ? -0.695 -9.400 18.935 1.00 87.50 188 LEU A O 1
ATOM 1467 N N . GLN A 1 189 ? 1.362 -8.519 19.142 1.00 88.88 189 GLN A N 1
ATOM 1468 C CA . GLN A 1 189 ? 1.308 -8.456 20.605 1.00 88.88 189 GLN A CA 1
ATOM 1469 C C . GLN A 1 189 ? 0.179 -7.554 21.101 1.00 88.88 189 GLN A C 1
ATOM 1471 O O . GLN A 1 189 ? -0.589 -7.945 21.979 1.00 88.88 189 GLN A O 1
ATOM 1476 N N . SER A 1 190 ? 0.062 -6.354 20.526 1.00 87.12 190 SER A N 1
ATOM 1477 C CA . SER A 1 190 ? -0.973 -5.392 20.913 1.00 87.12 190 SER A CA 1
ATOM 1478 C C . SER A 1 190 ? -2.369 -5.950 20.641 1.00 87.12 190 SER A C 1
ATOM 1480 O O . SER A 1 190 ? -3.249 -5.838 21.489 1.00 87.12 190 SER A O 1
ATOM 1482 N N . LEU A 1 191 ? -2.555 -6.625 19.503 1.00 87.31 191 LEU A N 1
ATOM 1483 C CA . LEU A 1 191 ? -3.807 -7.291 19.162 1.00 87.31 191 LEU A CA 1
ATOM 1484 C C . LEU A 1 191 ? -4.174 -8.379 20.178 1.00 87.31 191 LEU A C 1
ATOM 1486 O O . LEU A 1 191 ? -5.312 -8.422 20.640 1.00 87.31 191 LEU A O 1
ATOM 1490 N N . MET A 1 192 ? -3.223 -9.245 20.537 1.00 87.06 192 MET A N 1
ATOM 1491 C CA . MET A 1 192 ? -3.454 -10.315 21.513 1.00 87.06 192 MET A CA 1
ATOM 1492 C C . MET A 1 192 ? -3.818 -9.752 22.888 1.00 87.06 192 MET A C 1
ATOM 1494 O O . MET A 1 192 ? -4.802 -10.194 23.478 1.00 87.06 192 MET A O 1
ATOM 1498 N N . LYS A 1 193 ? -3.098 -8.721 23.344 1.00 86.62 193 LYS A N 1
ATOM 1499 C CA . LYS A 1 193 ? -3.377 -8.043 24.614 1.00 86.62 193 LYS A CA 1
ATOM 1500 C C . LYS A 1 193 ? -4.767 -7.403 24.637 1.00 86.62 193 LYS A C 1
ATOM 1502 O O . LYS A 1 193 ? -5.482 -7.529 25.623 1.00 86.62 193 LYS A O 1
ATOM 1507 N N . THR A 1 194 ? -5.177 -6.750 23.549 1.00 85.62 194 THR A N 1
ATOM 1508 C CA . THR A 1 194 ? -6.516 -6.148 23.442 1.00 85.62 194 THR A CA 1
ATOM 1509 C C . THR A 1 194 ? -7.619 -7.208 23.432 1.00 85.62 194 THR A C 1
ATOM 1511 O O . THR A 1 194 ? -8.670 -7.002 24.030 1.00 85.62 194 THR A O 1
ATOM 1514 N N . ILE A 1 195 ? -7.395 -8.360 22.791 1.00 85.75 195 ILE A N 1
ATOM 1515 C CA . ILE A 1 195 ? -8.340 -9.488 22.822 1.00 85.75 195 ILE A CA 1
ATOM 1516 C C . ILE A 1 195 ? -8.495 -10.035 24.245 1.00 85.75 195 ILE A C 1
ATOM 1518 O O . ILE A 1 195 ? -9.616 -10.321 24.662 1.00 85.75 195 ILE A O 1
ATOM 1522 N N . GLU A 1 196 ? -7.393 -10.180 24.980 1.00 86.12 196 GLU A N 1
ATOM 1523 C CA . GLU A 1 196 ? -7.396 -10.661 26.364 1.00 86.12 196 GLU A CA 1
ATOM 1524 C C . GLU A 1 196 ? -8.125 -9.687 27.300 1.00 86.12 196 GLU A C 1
ATOM 1526 O O . GLU A 1 196 ? -9.070 -10.091 27.972 1.00 86.12 196 GLU A O 1
ATOM 1531 N N . ASP A 1 197 ? -7.812 -8.390 27.223 1.00 82.56 197 ASP A N 1
ATOM 1532 C CA . ASP A 1 197 ? -8.490 -7.336 27.994 1.00 82.56 197 ASP A CA 1
ATOM 1533 C C . ASP A 1 197 ? -10.005 -7.280 27.700 1.00 82.56 197 ASP A C 1
ATOM 1535 O O . ASP A 1 197 ? -10.832 -7.160 28.605 1.00 82.56 197 ASP A O 1
ATOM 1539 N N . LEU A 1 198 ? -10.406 -7.432 26.431 1.00 80.69 198 LEU A N 1
ATOM 1540 C CA . LEU A 1 198 ? -11.822 -7.499 26.044 1.00 80.69 198 LEU A CA 1
ATOM 1541 C C . LEU A 1 198 ? -12.523 -8.763 26.563 1.00 80.69 198 LEU A C 1
ATOM 1543 O O . LEU A 1 198 ? -13.718 -8.715 26.874 1.00 80.69 198 LEU A O 1
ATOM 1547 N N . LYS A 1 199 ? -11.798 -9.885 26.646 1.00 83.75 199 LYS A N 1
ATOM 1548 C CA . LYS A 1 199 ? -12.305 -11.153 27.183 1.00 83.75 199 LYS A CA 1
ATOM 1549 C C . LYS A 1 199 ? -12.516 -11.058 28.692 1.00 83.75 199 LYS A C 1
ATOM 1551 O O . LYS A 1 199 ? -13.567 -11.478 29.170 1.00 83.75 199 LYS A O 1
ATOM 1556 N N . GLU A 1 200 ? -11.571 -10.464 29.415 1.00 83.94 200 GLU A N 1
ATOM 1557 C CA . GLU A 1 200 ? -11.679 -10.216 30.858 1.00 83.94 200 GLU A CA 1
ATOM 1558 C C . GLU A 1 200 ? -12.850 -9.283 31.184 1.00 83.94 200 GLU A C 1
ATOM 1560 O O . GLU A 1 200 ? -13.652 -9.573 32.069 1.00 83.94 200 GLU A O 1
ATOM 1565 N N . LYS A 1 201 ? -13.030 -8.215 30.398 1.00 79.88 201 LYS A N 1
ATOM 1566 C CA . LYS A 1 201 ? -14.126 -7.244 30.566 1.00 79.88 201 LYS A CA 1
ATOM 1567 C C . LYS A 1 201 ? -15.496 -7.738 30.084 1.00 79.88 201 LYS A C 1
ATOM 1569 O O . LYS A 1 201 ? -16.442 -6.953 30.071 1.00 79.88 201 LYS A O 1
ATOM 1574 N N . LYS A 1 202 ? -15.614 -9.000 29.648 1.00 77.38 202 LYS A N 1
ATOM 1575 C CA . LYS A 1 202 ? -16.848 -9.624 29.125 1.00 77.38 202 LYS A CA 1
ATOM 1576 C C . LYS A 1 202 ? -17.552 -8.811 28.016 1.00 77.38 202 LYS A C 1
ATOM 1578 O O . LYS A 1 202 ? -18.759 -8.938 27.827 1.00 77.38 202 LYS A O 1
ATOM 1583 N N . GLN A 1 203 ? -16.816 -8.013 27.232 1.00 72.38 203 GLN A N 1
ATOM 1584 C CA . GLN A 1 203 ? -17.379 -7.189 26.148 1.00 72.38 203 GLN A CA 1
ATOM 1585 C C . GLN A 1 203 ? -17.558 -8.010 24.861 1.00 72.38 203 GLN A C 1
ATOM 1587 O O . GLN A 1 203 ? -16.822 -7.846 23.883 1.00 72.38 203 GLN A O 1
ATOM 1592 N N . THR A 1 204 ? -18.540 -8.912 24.854 1.00 71.50 204 THR A N 1
ATOM 1593 C CA . THR A 1 204 ? -18.705 -9.961 23.827 1.00 71.50 204 THR A CA 1
ATOM 1594 C C . THR A 1 204 ? -18.839 -9.417 22.402 1.00 71.50 204 THR A C 1
ATOM 1596 O O . THR A 1 204 ? -18.215 -9.944 21.482 1.00 71.50 204 THR A O 1
ATOM 1599 N N . SER A 1 205 ? -19.575 -8.319 22.210 1.00 68.31 205 SER A N 1
ATOM 1600 C CA . SER A 1 205 ? -19.785 -7.727 20.878 1.00 68.31 205 SER A CA 1
ATOM 1601 C C . SER A 1 205 ? -18.521 -7.090 20.286 1.00 68.31 205 SER A C 1
ATOM 1603 O O . SER A 1 205 ? -18.282 -7.180 19.085 1.00 68.31 205 SER A O 1
ATOM 1605 N N . LYS A 1 206 ? -17.681 -6.461 21.117 1.00 72.56 206 LYS A N 1
ATOM 1606 C CA . LYS A 1 206 ? -16.414 -5.848 20.677 1.00 72.56 206 LYS A CA 1
ATOM 1607 C C . LYS A 1 206 ? -15.345 -6.913 20.446 1.00 72.56 206 LYS A C 1
ATOM 1609 O O . LYS A 1 206 ? -14.604 -6.840 19.468 1.00 72.56 206 LYS A O 1
ATOM 1614 N N . LEU A 1 207 ? -15.315 -7.930 21.306 1.00 76.69 207 LEU A N 1
ATOM 1615 C CA . LEU A 1 207 ? -14.422 -9.078 21.185 1.00 76.69 207 LEU A CA 1
ATOM 1616 C C . LEU A 1 207 ? -14.597 -9.803 19.842 1.00 76.69 207 LEU A C 1
ATOM 1618 O O . LEU A 1 207 ? -13.603 -10.148 19.206 1.00 76.69 207 LEU A O 1
ATOM 1622 N N . GLU A 1 208 ? -15.834 -9.987 19.370 1.00 81.81 208 GLU A N 1
ATOM 1623 C CA . GLU A 1 208 ? -16.111 -10.670 18.099 1.00 81.81 208 GLU A CA 1
ATOM 1624 C C . GLU A 1 208 ? -15.418 -9.993 16.902 1.00 81.81 208 GLU A C 1
ATOM 1626 O O . GLU A 1 208 ? -14.844 -10.671 16.046 1.00 81.81 208 GLU A O 1
ATOM 1631 N N . ILE A 1 209 ? -15.405 -8.657 16.866 1.00 82.25 209 ILE A N 1
ATOM 1632 C CA . ILE A 1 209 ? -14.755 -7.873 15.806 1.00 82.25 209 ILE A CA 1
ATOM 1633 C C . ILE A 1 209 ? -13.241 -8.128 15.811 1.00 82.25 209 ILE A C 1
ATOM 1635 O O . ILE A 1 209 ? -12.658 -8.441 14.771 1.00 82.25 209 ILE A O 1
ATOM 1639 N N . PHE A 1 210 ? -12.600 -8.066 16.982 1.00 82.75 210 PHE A N 1
ATOM 1640 C CA . PHE A 1 210 ? -11.158 -8.300 17.110 1.00 82.75 210 PHE A CA 1
ATOM 1641 C C . PHE A 1 210 ? -10.765 -9.763 16.845 1.00 82.75 210 PHE A C 1
ATOM 1643 O O . PHE A 1 210 ? -9.704 -10.022 16.273 1.00 82.75 210 PHE A O 1
ATOM 1650 N N . LEU A 1 211 ? -11.623 -10.732 17.178 1.00 85.19 211 LEU A N 1
ATOM 1651 C CA . LEU A 1 211 ? -11.408 -12.140 16.831 1.00 85.19 211 LEU A CA 1
ATOM 1652 C C . LEU A 1 211 ? -11.496 -12.378 15.317 1.00 85.19 211 LEU A C 1
ATOM 1654 O O . LEU A 1 211 ? -10.656 -13.098 14.768 1.00 85.19 211 LEU A O 1
ATOM 1658 N N . LYS A 1 212 ? -12.460 -11.745 14.634 1.00 87.81 212 LYS A N 1
ATOM 1659 C CA . LYS A 1 212 ? -12.554 -11.769 13.165 1.00 87.81 212 LYS A CA 1
ATOM 1660 C C . LYS A 1 212 ? -11.323 -11.131 12.525 1.00 87.81 212 LYS A C 1
ATOM 1662 O O . LYS A 1 212 ? -10.745 -11.737 11.625 1.00 87.81 212 LYS A O 1
ATOM 1667 N N . LEU A 1 213 ? -10.873 -9.977 13.030 1.00 86.00 213 LEU A N 1
ATOM 1668 C CA . LEU A 1 213 ? -9.637 -9.328 12.578 1.00 86.00 213 LEU A CA 1
ATOM 1669 C C . LEU A 1 213 ? -8.435 -10.269 12.696 1.00 86.00 213 LEU A C 1
ATOM 1671 O O . LEU A 1 213 ? -7.712 -10.470 11.723 1.00 86.00 213 LEU A O 1
ATOM 1675 N N . ARG A 1 214 ? -8.242 -10.876 13.874 1.00 88.06 214 ARG A N 1
ATOM 1676 C CA . ARG A 1 214 ? -7.149 -11.824 14.119 1.00 88.06 214 ARG A CA 1
ATOM 1677 C C . ARG A 1 214 ? -7.187 -12.978 13.126 1.00 88.06 214 ARG A C 1
ATOM 1679 O O . ARG A 1 214 ? -6.156 -13.302 12.549 1.00 88.06 214 ARG A O 1
ATOM 1686 N N . ASN A 1 215 ? -8.356 -13.586 12.916 1.00 90.06 215 ASN A N 1
ATOM 1687 C CA . ASN A 1 215 ? -8.488 -14.704 11.985 1.00 90.06 215 ASN A CA 1
ATOM 1688 C C . ASN A 1 215 ? -8.110 -14.293 10.553 1.00 90.06 215 ASN A C 1
ATOM 1690 O O . ASN A 1 215 ? -7.336 -14.985 9.901 1.00 90.06 215 ASN A O 1
ATOM 1694 N N . MET A 1 216 ? -8.576 -13.127 10.095 1.00 88.75 216 MET A N 1
ATOM 1695 C CA . MET A 1 216 ? -8.232 -12.600 8.769 1.00 88.75 216 MET A CA 1
ATOM 1696 C C . MET A 1 216 ? -6.729 -12.333 8.620 1.00 88.75 216 MET A C 1
ATOM 1698 O O . MET A 1 216 ? -6.143 -12.713 7.607 1.00 88.75 216 MET A O 1
ATOM 1702 N N . ILE A 1 217 ? -6.084 -11.738 9.632 1.00 86.81 217 ILE A N 1
ATOM 1703 C CA . ILE A 1 217 ? -4.631 -11.503 9.628 1.00 86.81 217 ILE A CA 1
ATOM 1704 C C . ILE A 1 217 ? -3.870 -12.832 9.565 1.00 86.81 217 ILE A C 1
ATOM 1706 O O . ILE A 1 217 ? -2.963 -12.971 8.749 1.00 86.81 217 ILE A O 1
ATOM 1710 N N . VAL A 1 218 ? -4.246 -13.821 10.381 1.00 90.00 218 VAL A N 1
ATOM 1711 C CA . VAL A 1 218 ? -3.593 -15.141 10.392 1.00 90.00 218 VAL A CA 1
ATOM 1712 C C . VAL A 1 218 ? -3.718 -15.824 9.032 1.00 90.00 218 VAL A C 1
ATOM 1714 O O . VAL A 1 218 ? -2.717 -16.301 8.502 1.00 90.00 218 VAL A O 1
ATOM 1717 N N . ILE A 1 219 ? -4.912 -15.813 8.432 1.00 91.62 219 ILE A N 1
ATOM 1718 C CA . ILE A 1 219 ? -5.141 -16.363 7.091 1.00 91.62 219 ILE A CA 1
ATOM 1719 C C . ILE A 1 219 ? -4.216 -15.684 6.069 1.00 91.62 219 ILE A C 1
ATOM 1721 O O . ILE A 1 219 ? -3.524 -16.371 5.320 1.00 91.62 219 ILE A O 1
ATOM 1725 N N . MET A 1 220 ? -4.139 -14.350 6.073 1.00 90.38 220 MET A N 1
ATOM 1726 C CA . MET A 1 220 ? -3.267 -13.595 5.162 1.00 90.38 220 MET A CA 1
ATOM 1727 C C . MET A 1 220 ? -1.781 -13.914 5.353 1.00 90.38 220 MET A C 1
ATOM 1729 O O . MET A 1 220 ? -1.059 -14.087 4.372 1.00 90.38 220 MET A O 1
ATOM 1733 N N . VAL A 1 221 ? -1.318 -14.026 6.601 1.00 89.81 221 VAL A N 1
ATOM 1734 C CA . VAL A 1 221 ? 0.077 -14.371 6.909 1.00 89.81 221 VAL A CA 1
ATOM 1735 C C . VAL A 1 221 ? 0.416 -15.774 6.405 1.00 89.81 221 VAL A C 1
ATOM 1737 O O . VAL A 1 221 ? 1.463 -15.954 5.785 1.00 89.81 221 VAL A O 1
ATOM 1740 N N . VAL A 1 222 ? -0.474 -16.752 6.596 1.00 93.00 222 VAL A N 1
ATOM 1741 C CA . VAL A 1 222 ? -0.284 -18.123 6.091 1.00 93.00 222 VAL A CA 1
ATOM 1742 C C . VAL A 1 222 ? -0.214 -18.139 4.563 1.00 93.00 222 VAL A C 1
ATOM 1744 O O . VAL A 1 222 ? 0.718 -18.717 4.005 1.00 93.00 222 VAL A O 1
ATOM 1747 N N . PHE A 1 223 ? -1.140 -17.462 3.875 1.00 93.44 223 PHE A N 1
ATOM 1748 C CA . PHE A 1 223 ? -1.112 -17.365 2.411 1.00 93.44 223 PHE A CA 1
ATOM 1749 C C . PHE A 1 223 ? 0.164 -16.693 1.894 1.00 93.44 223 PHE A C 1
ATOM 1751 O O . PHE A 1 223 ? 0.777 -17.190 0.950 1.00 93.44 223 PHE A O 1
ATOM 1758 N N . SER A 1 224 ? 0.599 -15.603 2.531 1.00 91.94 224 SER A N 1
ATOM 1759 C CA . SER A 1 224 ? 1.846 -14.919 2.180 1.00 91.94 224 SER A CA 1
ATOM 1760 C C . SER A 1 224 ? 3.071 -15.815 2.398 1.00 91.94 224 SER A C 1
ATOM 1762 O O . SER A 1 224 ? 3.950 -15.875 1.539 1.00 91.94 224 SER A O 1
ATOM 1764 N N . ALA A 1 225 ? 3.126 -16.575 3.495 1.00 92.69 225 ALA A N 1
ATOM 1765 C CA . ALA A 1 225 ? 4.227 -17.498 3.769 1.00 92.69 225 ALA A CA 1
ATOM 1766 C C . ALA A 1 225 ? 4.306 -18.633 2.732 1.00 92.69 225 ALA A C 1
ATOM 1768 O O . ALA A 1 225 ? 5.384 -18.904 2.201 1.00 92.69 225 ALA A O 1
ATOM 1769 N N . ILE A 1 226 ? 3.165 -19.247 2.390 1.00 94.69 226 ILE A N 1
ATOM 1770 C CA . ILE A 1 226 ? 3.082 -20.273 1.337 1.00 94.69 226 ILE A CA 1
ATOM 1771 C C . ILE A 1 226 ? 3.542 -19.693 -0.003 1.00 94.69 226 ILE A C 1
ATOM 1773 O O . ILE A 1 226 ? 4.346 -20.312 -0.701 1.00 94.69 226 ILE A O 1
ATOM 1777 N N . TYR A 1 227 ? 3.071 -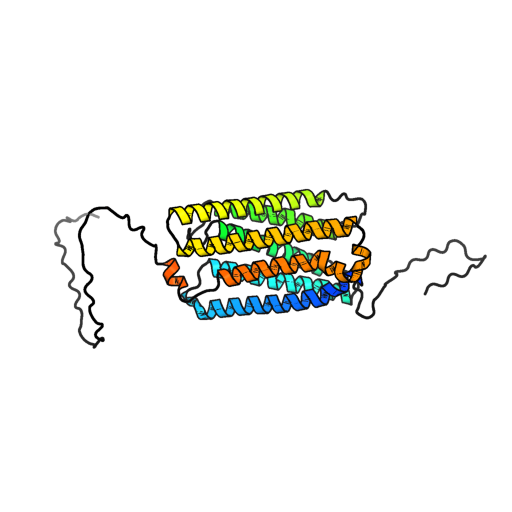18.490 -0.345 1.00 93.69 227 TYR A N 1
ATOM 1778 C CA . TYR A 1 227 ? 3.456 -17.805 -1.572 1.00 93.69 227 TYR A CA 1
ATOM 1779 C C . TYR A 1 227 ? 4.969 -17.555 -1.643 1.00 93.69 227 TYR A C 1
ATOM 1781 O O . TYR A 1 227 ? 5.599 -17.923 -2.632 1.00 93.69 227 TYR A O 1
ATOM 1789 N N . ASN A 1 228 ? 5.569 -16.989 -0.591 1.00 91.25 228 ASN A N 1
ATOM 1790 C CA . ASN A 1 228 ? 7.011 -16.731 -0.539 1.00 91.25 228 ASN A CA 1
ATOM 1791 C C . ASN A 1 228 ? 7.830 -18.029 -0.630 1.00 91.25 228 ASN A C 1
ATOM 1793 O O . ASN A 1 228 ? 8.835 -18.070 -1.340 1.00 91.25 228 ASN A O 1
ATOM 1797 N N . GLY A 1 229 ? 7.382 -19.104 0.031 1.00 92.50 229 GLY A N 1
ATOM 1798 C CA . GLY A 1 229 ? 8.014 -20.423 -0.063 1.00 92.50 229 GLY A CA 1
ATOM 1799 C C . GLY A 1 229 ? 7.972 -20.996 -1.482 1.00 92.50 229 GLY A C 1
ATOM 1800 O O . GLY A 1 229 ? 8.998 -21.428 -2.010 1.00 92.50 229 GLY A O 1
ATOM 1801 N N . LEU A 1 230 ? 6.809 -20.935 -2.138 1.00 91.31 230 LEU A N 1
ATOM 1802 C CA . LEU A 1 230 ? 6.651 -21.362 -3.529 1.00 91.31 230 LEU A CA 1
ATOM 1803 C C . LEU A 1 230 ? 7.494 -20.506 -4.482 1.00 91.31 230 LEU A C 1
ATOM 1805 O O . LEU A 1 230 ? 8.177 -21.039 -5.352 1.00 91.31 230 LEU A O 1
ATOM 1809 N N . PHE A 1 231 ? 7.481 -19.186 -4.310 1.00 90.69 231 PHE A N 1
ATOM 1810 C CA . PHE A 1 231 ? 8.255 -18.263 -5.132 1.00 90.69 231 PHE A CA 1
ATOM 1811 C C . PHE A 1 231 ? 9.765 -18.520 -5.008 1.00 90.69 231 PHE A C 1
ATOM 1813 O O . PHE A 1 231 ? 10.460 -18.630 -6.019 1.00 90.69 231 PHE A O 1
ATOM 1820 N N . SER A 1 232 ? 10.260 -18.727 -3.784 1.00 90.00 232 SER A N 1
ATOM 1821 C CA . SER A 1 232 ? 11.651 -19.114 -3.523 1.00 90.00 232 SER A CA 1
ATOM 1822 C C . SER A 1 232 ? 12.018 -20.438 -4.210 1.00 90.00 232 SER A C 1
ATOM 1824 O O . SER A 1 232 ? 13.056 -20.537 -4.870 1.00 90.00 232 SER A O 1
ATOM 1826 N N . TYR A 1 233 ? 11.129 -21.434 -4.150 1.00 90.94 233 TYR A N 1
ATOM 1827 C CA . TYR A 1 233 ? 11.309 -22.708 -4.847 1.00 90.94 233 TYR A CA 1
ATOM 1828 C C . TYR A 1 233 ? 11.386 -22.544 -6.377 1.00 90.94 233 TYR A C 1
ATOM 1830 O O . TYR A 1 233 ? 12.263 -23.127 -7.022 1.00 90.94 233 TYR A O 1
ATOM 1838 N N . LEU A 1 234 ? 10.510 -21.724 -6.969 1.00 88.62 234 LEU A N 1
ATOM 1839 C CA . LEU A 1 234 ? 10.491 -21.461 -8.414 1.00 88.62 234 LEU A CA 1
ATOM 1840 C C . LEU A 1 234 ? 11.774 -20.772 -8.899 1.00 88.62 234 LEU A C 1
ATOM 1842 O O . LEU A 1 234 ? 12.273 -21.104 -9.981 1.00 88.62 234 LEU A O 1
ATOM 1846 N N . ILE A 1 235 ? 12.333 -19.862 -8.093 1.00 87.50 235 ILE A N 1
ATOM 1847 C CA . ILE A 1 235 ? 13.634 -19.231 -8.354 1.00 87.50 235 ILE A CA 1
ATOM 1848 C C . ILE A 1 235 ? 14.748 -20.282 -8.328 1.00 87.50 235 ILE A C 1
ATOM 1850 O O . ILE A 1 235 ? 15.528 -20.370 -9.277 1.00 87.50 235 ILE A O 1
ATOM 1854 N N . ALA A 1 236 ? 14.801 -21.120 -7.288 1.00 89.00 236 ALA A N 1
ATOM 1855 C CA . ALA A 1 236 ? 15.838 -22.144 -7.141 1.00 89.00 236 ALA A CA 1
ATOM 1856 C C . ALA A 1 236 ? 15.849 -23.150 -8.307 1.00 89.00 236 ALA A C 1
ATOM 1858 O O . ALA A 1 236 ? 16.907 -23.621 -8.725 1.00 89.00 236 ALA A O 1
ATOM 1859 N N . LYS A 1 237 ? 14.675 -23.458 -8.870 1.00 89.06 237 LYS A N 1
ATOM 1860 C CA . LYS A 1 237 ? 14.528 -24.352 -10.028 1.00 89.06 237 LYS A CA 1
ATOM 1861 C C . LYS A 1 237 ? 14.725 -23.673 -11.384 1.00 89.06 237 LYS A C 1
ATOM 1863 O O . LYS A 1 237 ? 14.592 -24.354 -12.397 1.00 89.06 237 LYS A O 1
ATOM 1868 N N . LYS A 1 238 ? 15.016 -22.365 -11.431 1.00 85.62 238 LYS A N 1
ATOM 1869 C CA . LYS A 1 238 ? 15.074 -21.557 -12.669 1.00 85.62 238 LYS A CA 1
ATOM 1870 C C . LYS A 1 238 ? 13.814 -21.680 -13.543 1.00 85.62 238 LYS A C 1
ATOM 1872 O O . LYS A 1 238 ? 13.832 -21.363 -14.727 1.00 85.62 238 LYS A O 1
ATOM 1877 N N . ALA A 1 239 ? 12.692 -22.104 -12.957 1.00 81.56 239 ALA A N 1
ATOM 1878 C CA . ALA A 1 239 ? 11.422 -22.238 -13.664 1.00 81.56 239 ALA A CA 1
ATOM 1879 C C . ALA A 1 239 ? 10.829 -20.863 -14.014 1.00 81.56 239 ALA A C 1
ATOM 1881 O O . ALA A 1 239 ? 10.014 -20.753 -14.929 1.00 81.56 239 ALA A O 1
ATOM 1882 N N . LEU A 1 240 ? 11.266 -19.808 -13.314 1.00 78.62 240 LEU A N 1
ATOM 1883 C CA . LEU A 1 240 ? 10.815 -18.433 -13.525 1.00 78.62 240 LEU A CA 1
ATOM 1884 C C . LEU A 1 240 ? 11.079 -17.929 -14.954 1.00 78.62 240 LEU A C 1
ATOM 1886 O O . LEU A 1 240 ? 10.248 -17.202 -15.494 1.00 78.62 240 LEU A O 1
ATOM 1890 N N . ASP A 1 241 ? 12.169 -18.371 -15.594 1.00 80.00 241 ASP A N 1
ATOM 1891 C CA . ASP A 1 241 ? 12.487 -18.008 -16.983 1.00 80.00 241 ASP A CA 1
ATOM 1892 C C . ASP A 1 241 ? 11.430 -18.542 -17.960 1.00 80.00 241 ASP A C 1
ATOM 1894 O O . ASP A 1 241 ? 11.054 -17.865 -18.918 1.00 80.00 241 ASP A O 1
ATOM 1898 N N . SER A 1 242 ? 10.867 -19.721 -17.675 1.00 84.88 242 SER A N 1
ATOM 1899 C CA . SER A 1 242 ? 9.752 -20.276 -18.450 1.00 84.88 242 SER A CA 1
ATOM 1900 C C . SER A 1 242 ? 8.464 -19.464 -18.264 1.00 84.88 242 SER A C 1
ATOM 1902 O O . SER A 1 242 ? 7.648 -19.385 -19.182 1.00 84.88 242 SER A O 1
ATOM 1904 N N . PHE A 1 243 ? 8.286 -18.831 -17.100 1.00 84.62 243 PHE A N 1
ATOM 1905 C CA . PHE A 1 243 ? 7.129 -17.996 -16.755 1.00 84.62 243 PHE A CA 1
ATOM 1906 C C . PHE A 1 243 ? 7.413 -16.492 -16.869 1.00 84.62 243 PHE A C 1
ATOM 1908 O O . PHE A 1 243 ? 6.739 -15.684 -16.227 1.00 84.62 243 PHE A O 1
ATOM 1915 N N . TRP A 1 244 ? 8.356 -16.087 -17.727 1.00 83.44 244 TRP A N 1
ATOM 1916 C CA . TRP A 1 244 ? 8.790 -14.691 -17.875 1.00 83.44 244 TRP A CA 1
ATOM 1917 C C . TRP A 1 244 ? 7.640 -13.690 -18.087 1.00 83.44 244 TRP A C 1
ATOM 1919 O O . TRP A 1 244 ? 7.735 -12.540 -17.659 1.00 83.44 244 TRP A O 1
ATOM 1929 N N . LYS A 1 245 ? 6.533 -14.123 -18.714 1.00 86.44 245 LYS A N 1
ATOM 1930 C CA . LYS A 1 245 ? 5.326 -13.306 -18.945 1.00 86.44 245 LYS A CA 1
ATOM 1931 C C . LYS A 1 245 ? 4.602 -12.901 -17.659 1.00 86.44 245 LYS A C 1
ATOM 1933 O O . LYS A 1 245 ? 3.917 -11.885 -17.659 1.00 86.44 245 LYS A O 1
ATOM 1938 N N . TYR A 1 246 ? 4.729 -13.682 -16.588 1.00 86.94 246 TYR A N 1
ATOM 1939 C CA . TYR A 1 246 ? 4.069 -13.459 -15.295 1.00 86.94 246 TYR A CA 1
ATOM 1940 C C . TYR A 1 246 ? 5.017 -12.893 -14.234 1.00 86.94 246 TYR A C 1
ATOM 1942 O O . TYR A 1 246 ? 4.614 -12.679 -13.094 1.00 86.94 246 TYR A O 1
ATOM 1950 N N . GLN A 1 247 ? 6.270 -12.612 -14.594 1.00 87.94 247 GLN A N 1
ATOM 1951 C CA . GLN A 1 247 ? 7.277 -12.124 -13.657 1.00 87.94 247 GLN A CA 1
ATOM 1952 C C . GLN A 1 247 ? 6.862 -10.805 -12.978 1.00 87.94 247 GLN A C 1
ATOM 1954 O O . GLN A 1 247 ? 7.126 -10.617 -11.794 1.00 87.94 247 GLN A O 1
ATOM 1959 N N . TRP A 1 248 ? 6.157 -9.920 -13.692 1.00 90.19 248 TRP A N 1
ATOM 1960 C CA . TRP A 1 248 ? 5.571 -8.700 -13.120 1.00 90.19 248 TRP A CA 1
ATOM 1961 C C . TRP A 1 248 ? 4.587 -8.987 -11.979 1.00 90.19 248 TRP A C 1
ATOM 1963 O O . TRP A 1 248 ? 4.566 -8.268 -10.983 1.00 90.19 248 TRP A O 1
ATOM 1973 N N . PHE A 1 249 ? 3.787 -10.048 -12.107 1.00 90.75 249 PHE A N 1
ATOM 1974 C CA . PHE A 1 249 ? 2.789 -10.403 -11.107 1.00 90.75 249 PHE A CA 1
ATOM 1975 C C . PHE A 1 249 ? 3.462 -10.986 -9.871 1.00 90.75 249 PHE A C 1
ATOM 1977 O O . PHE A 1 249 ? 3.125 -10.606 -8.754 1.00 90.75 249 PHE A O 1
ATOM 1984 N N . PHE A 1 250 ? 4.452 -11.859 -10.071 1.00 88.19 250 PHE A N 1
ATOM 1985 C CA . PHE A 1 250 ? 5.162 -12.476 -8.958 1.00 88.19 250 PHE A CA 1
ATOM 1986 C C . PHE A 1 250 ? 6.020 -11.480 -8.164 1.00 88.19 250 PHE A C 1
ATOM 1988 O O . PHE A 1 250 ? 6.089 -11.567 -6.938 1.00 88.19 250 PHE A O 1
ATOM 1995 N N . ASN A 1 251 ? 6.658 -10.529 -8.851 1.00 85.75 251 ASN A N 1
ATOM 1996 C CA . ASN A 1 251 ? 7.540 -9.560 -8.203 1.00 85.75 251 ASN A CA 1
ATOM 1997 C C . ASN A 1 251 ? 6.786 -8.392 -7.553 1.00 85.75 251 ASN A C 1
ATOM 1999 O O . ASN A 1 251 ? 7.191 -7.952 -6.484 1.00 85.75 251 ASN A O 1
ATOM 2003 N N . ASP A 1 252 ? 5.716 -7.888 -8.177 1.00 86.94 252 ASP A N 1
ATOM 2004 C CA . ASP A 1 252 ? 5.031 -6.657 -7.739 1.00 86.94 252 ASP A CA 1
ATOM 2005 C C . ASP A 1 252 ? 3.513 -6.863 -7.577 1.00 86.94 252 ASP A C 1
ATOM 2007 O O . ASP A 1 252 ? 2.923 -6.551 -6.537 1.00 86.94 252 ASP A O 1
ATOM 2011 N N . GLY A 1 253 ? 2.867 -7.482 -8.571 1.00 90.81 253 GLY A N 1
ATOM 2012 C CA . GLY A 1 253 ? 1.406 -7.600 -8.614 1.00 90.81 253 GLY A CA 1
ATOM 2013 C C . GLY A 1 253 ? 0.780 -8.256 -7.377 1.00 90.81 253 GLY A C 1
ATOM 2014 O O . GLY A 1 253 ? -0.176 -7.724 -6.814 1.00 90.81 253 GLY A O 1
ATOM 2015 N N . ILE A 1 254 ? 1.334 -9.372 -6.902 1.00 92.75 254 ILE A N 1
ATOM 2016 C CA . ILE A 1 254 ? 0.802 -10.119 -5.752 1.00 92.75 254 ILE A CA 1
ATOM 2017 C C . ILE A 1 254 ? 0.780 -9.296 -4.455 1.00 92.75 254 ILE A C 1
ATOM 2019 O O . ILE A 1 254 ? -0.169 -9.388 -3.677 1.00 92.75 254 ILE A O 1
ATOM 2023 N N . TRP A 1 255 ? 1.787 -8.447 -4.236 1.00 90.88 255 TRP A N 1
ATOM 2024 C CA . TRP A 1 255 ? 1.882 -7.609 -3.041 1.00 90.88 255 TRP A CA 1
ATOM 2025 C C . TRP A 1 255 ? 0.798 -6.537 -3.050 1.00 90.88 255 TRP A C 1
ATOM 2027 O O . TRP A 1 255 ? 0.161 -6.286 -2.025 1.00 90.88 255 TRP A O 1
ATOM 2037 N N . SER A 1 256 ? 0.524 -5.981 -4.233 1.00 92.06 256 SER A N 1
ATOM 2038 C CA . SER A 1 256 ? -0.590 -5.057 -4.443 1.00 92.06 256 SER A CA 1
ATOM 2039 C C . SER A 1 256 ? -1.944 -5.735 -4.160 1.00 92.06 256 SER A C 1
ATOM 2041 O O . SER A 1 256 ? -2.815 -5.131 -3.532 1.00 92.06 256 SER A O 1
ATOM 2043 N N . VAL A 1 257 ? -2.112 -7.009 -4.551 1.00 92.56 257 VAL A N 1
ATOM 2044 C CA . VAL A 1 257 ? -3.324 -7.799 -4.250 1.00 92.56 257 VAL A CA 1
ATOM 2045 C C . VAL A 1 257 ? -3.491 -8.020 -2.747 1.00 92.56 257 VAL A C 1
ATOM 2047 O O . VAL A 1 257 ? -4.579 -7.779 -2.222 1.00 92.56 257 VAL A O 1
ATOM 2050 N N . PHE A 1 258 ? -2.439 -8.441 -2.037 1.00 91.69 258 PHE A N 1
ATOM 2051 C CA . PHE A 1 258 ? -2.511 -8.633 -0.584 1.00 91.69 258 PHE A CA 1
ATOM 2052 C C . PHE A 1 258 ? -2.882 -7.343 0.141 1.00 91.69 258 PHE A C 1
ATOM 2054 O O . PHE A 1 258 ? -3.738 -7.356 1.026 1.00 91.69 258 PHE A O 1
ATOM 2061 N N . TYR A 1 259 ? -2.287 -6.221 -0.261 1.00 90.25 259 TYR A N 1
ATOM 2062 C CA . TYR A 1 259 ? -2.583 -4.932 0.348 1.00 90.25 259 TYR A CA 1
ATOM 2063 C C . TYR A 1 259 ? -4.043 -4.513 0.121 1.00 90.25 259 TYR A C 1
ATOM 2065 O O . TYR A 1 259 ? -4.747 -4.174 1.074 1.00 90.25 259 TYR A O 1
ATOM 2073 N N . PHE A 1 260 ? -4.539 -4.627 -1.116 1.00 92.88 260 PHE A N 1
ATOM 2074 C CA . PHE A 1 260 ? -5.937 -4.340 -1.441 1.00 92.88 260 PHE A CA 1
ATOM 2075 C C . PHE A 1 260 ? -6.917 -5.253 -0.692 1.00 92.88 260 PHE A C 1
ATOM 2077 O O . PHE A 1 260 ? -7.949 -4.788 -0.199 1.00 92.88 260 PHE A O 1
ATOM 2084 N N . PHE A 1 261 ? -6.599 -6.543 -0.563 1.00 92.25 261 PHE A N 1
ATOM 2085 C CA . PHE A 1 261 ? -7.434 -7.487 0.174 1.00 92.25 261 PHE A CA 1
ATOM 2086 C C . PHE A 1 261 ? -7.512 -7.130 1.662 1.00 92.25 261 PHE A C 1
ATOM 2088 O O . PHE A 1 261 ? -8.603 -7.101 2.227 1.00 92.25 261 PHE A O 1
ATOM 2095 N N . ILE A 1 262 ? -6.378 -6.805 2.293 1.00 89.81 262 ILE A N 1
ATOM 2096 C CA . ILE A 1 262 ? -6.343 -6.382 3.700 1.00 89.81 262 ILE A CA 1
ATOM 2097 C C . ILE A 1 262 ? -7.176 -5.110 3.897 1.00 89.81 262 ILE A C 1
ATOM 2099 O O . ILE A 1 262 ? -7.988 -5.053 4.821 1.00 89.81 262 ILE A O 1
ATOM 2103 N N . LEU A 1 263 ? -7.042 -4.116 3.014 1.00 91.06 263 LEU A N 1
ATOM 2104 C CA . LEU A 1 263 ? -7.864 -2.904 3.069 1.00 91.06 263 LEU A CA 1
ATOM 2105 C C . LEU A 1 263 ? -9.355 -3.204 2.911 1.00 91.06 263 LEU A C 1
ATOM 2107 O O . LEU A 1 263 ? -10.172 -2.677 3.663 1.00 91.06 263 LEU A O 1
ATOM 2111 N N . SER A 1 264 ? -9.709 -4.085 1.979 1.00 92.19 264 SER A N 1
ATOM 2112 C CA . SER A 1 264 ? -11.093 -4.516 1.769 1.00 92.19 264 SER A CA 1
ATOM 2113 C C . SER A 1 264 ? -11.650 -5.242 2.997 1.00 92.19 264 SER A C 1
ATOM 2115 O O . SER A 1 264 ? -12.792 -5.005 3.386 1.00 92.19 264 SER A O 1
ATOM 2117 N N . ALA A 1 265 ? -10.841 -6.074 3.659 1.00 89.44 265 ALA A N 1
ATOM 2118 C CA . ALA A 1 265 ? -11.216 -6.750 4.897 1.00 89.44 265 ALA A CA 1
ATOM 2119 C C . ALA A 1 265 ? -11.432 -5.758 6.053 1.00 89.44 265 ALA A C 1
ATOM 2121 O O . ALA A 1 265 ? -12.385 -5.913 6.817 1.00 89.44 265 ALA A O 1
ATOM 2122 N N . ILE A 1 266 ? -10.598 -4.716 6.160 1.00 87.75 266 ILE A N 1
ATOM 2123 C CA . ILE A 1 266 ? -10.784 -3.627 7.133 1.00 87.75 266 ILE A CA 1
ATOM 2124 C C . ILE A 1 266 ? -12.082 -2.869 6.834 1.00 87.75 266 ILE A C 1
ATOM 2126 O O . ILE A 1 266 ? -12.890 -2.648 7.733 1.00 87.75 266 ILE A O 1
ATOM 2130 N N . VAL A 1 267 ? -12.334 -2.518 5.574 1.00 90.44 267 VAL A N 1
ATOM 2131 C CA . VAL A 1 267 ? -13.592 -1.875 5.172 1.00 90.44 267 VAL A CA 1
ATOM 2132 C C . VAL A 1 267 ? -14.790 -2.744 5.544 1.00 90.44 267 VAL A C 1
ATOM 2134 O O . VAL A 1 267 ? -15.721 -2.262 6.181 1.00 90.44 267 VAL A O 1
ATOM 2137 N N . TYR A 1 268 ? -14.759 -4.034 5.222 1.00 88.12 268 TYR A N 1
ATOM 2138 C CA . TYR A 1 268 ? -15.835 -4.959 5.565 1.00 88.12 268 TYR A CA 1
ATOM 2139 C C . TYR A 1 268 ? -16.073 -5.032 7.080 1.00 88.12 268 TYR A C 1
ATOM 2141 O O . TYR A 1 268 ? -17.209 -4.922 7.538 1.00 88.12 268 TYR A O 1
ATOM 2149 N N . LEU A 1 269 ? -15.004 -5.167 7.866 1.00 85.00 269 LEU A N 1
ATOM 2150 C CA . LEU A 1 269 ? -15.099 -5.373 9.308 1.00 85.00 269 LEU A CA 1
ATOM 2151 C C . LEU A 1 269 ? -15.559 -4.119 10.072 1.00 85.00 269 LEU A C 1
ATOM 2153 O O . LEU A 1 269 ? -16.292 -4.246 11.051 1.00 85.00 269 LEU A O 1
ATOM 2157 N N . TRP A 1 270 ? -15.170 -2.925 9.618 1.00 83.56 270 TRP A N 1
ATOM 2158 C CA . TRP A 1 270 ? -15.543 -1.641 10.232 1.00 83.56 270 TRP A CA 1
ATOM 2159 C C . TRP A 1 270 ? -16.622 -0.882 9.456 1.00 83.56 270 TRP A C 1
ATOM 2161 O O . TRP A 1 270 ? -16.797 0.317 9.669 1.00 83.56 270 TRP A O 1
ATOM 2171 N N . THR A 1 271 ? -17.353 -1.540 8.552 1.00 83.38 271 THR A N 1
ATOM 2172 C CA . THR A 1 271 ? -18.446 -0.882 7.829 1.00 83.38 271 THR A CA 1
ATOM 2173 C C . THR A 1 271 ? -19.442 -0.297 8.838 1.00 83.38 271 THR A C 1
ATOM 2175 O O . THR A 1 271 ? -19.957 -1.046 9.674 1.00 83.38 271 THR A O 1
ATOM 2178 N N . PRO A 1 272 ? -19.766 1.010 8.754 1.00 73.62 272 PRO A N 1
ATOM 2179 C CA . PRO A 1 272 ? -20.776 1.608 9.612 1.00 73.62 272 PRO A CA 1
ATOM 2180 C C . PRO A 1 272 ? -22.093 0.840 9.466 1.00 73.62 272 PRO A C 1
ATOM 2182 O O . PRO A 1 272 ? -22.641 0.734 8.363 1.00 73.62 272 PRO A O 1
ATOM 2185 N N . ASN A 1 273 ? -22.593 0.291 10.567 1.00 67.56 273 ASN A N 1
ATOM 2186 C CA . ASN A 1 273 ? -23.884 -0.391 10.647 1.00 67.56 273 ASN A CA 1
ATOM 2187 C C . ASN A 1 273 ? -24.837 0.423 11.531 1.00 67.56 273 ASN A C 1
ATOM 2189 O O . ASN A 1 273 ? -24.376 1.024 12.489 1.00 67.56 273 ASN A O 1
ATOM 2193 N N . GLU A 1 274 ? -26.147 0.416 11.292 1.00 55.03 274 GLU A N 1
ATOM 2194 C CA . GLU A 1 274 ? -27.117 1.240 12.037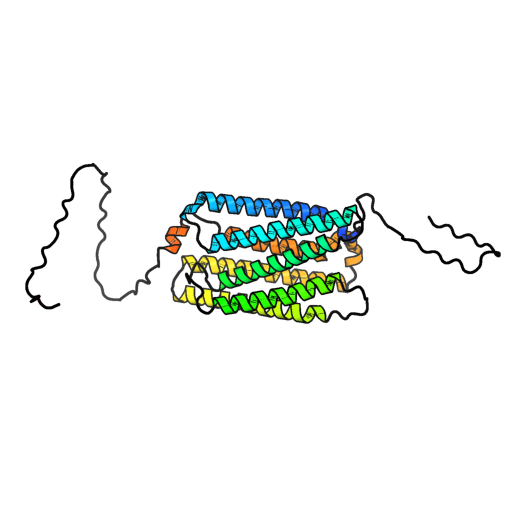 1.00 55.03 274 GLU A CA 1
ATOM 2195 C C . GLU A 1 274 ? -27.094 1.001 13.559 1.00 55.03 274 GLU A C 1
ATOM 2197 O O . GLU A 1 274 ? -27.437 1.891 14.338 1.00 55.03 274 GLU A O 1
ATOM 2202 N N . ARG A 1 275 ? -26.611 -0.172 13.991 1.00 52.84 275 ARG A N 1
ATOM 2203 C CA . ARG A 1 275 ? -26.405 -0.547 15.400 1.00 52.84 275 ARG A CA 1
ATOM 2204 C C . ARG A 1 275 ? -25.094 -0.024 16.021 1.00 52.84 275 ARG A C 1
ATOM 2206 O O . ARG A 1 275 ? -24.913 -0.154 17.226 1.00 52.84 275 ARG A O 1
ATOM 2213 N N . SER A 1 276 ? -24.188 0.590 15.251 1.00 52.00 276 SER A N 1
ATOM 2214 C CA . SER A 1 276 ? -22.835 1.011 15.693 1.00 52.00 276 SER A CA 1
ATOM 2215 C C . SER A 1 276 ? -22.856 1.994 16.866 1.00 52.00 276 SER A C 1
ATOM 2217 O O . SER A 1 276 ? -21.992 1.936 17.736 1.00 52.00 276 SER A O 1
ATOM 2219 N N . VAL A 1 277 ? -23.870 2.864 16.932 1.00 46.34 277 VAL A N 1
ATOM 2220 C CA . VAL A 1 277 ? -24.047 3.822 18.040 1.00 46.34 277 VAL A CA 1
ATOM 2221 C C . VAL A 1 277 ? -24.519 3.129 19.318 1.00 46.34 277 VAL A C 1
ATOM 2223 O O . VAL A 1 277 ? -24.038 3.464 20.399 1.00 46.34 277 VAL A O 1
ATOM 2226 N N . ALA A 1 278 ? -25.379 2.110 19.211 1.00 49.47 278 ALA A N 1
ATOM 2227 C CA . ALA A 1 278 ? -25.785 1.304 20.362 1.00 49.47 278 ALA A CA 1
ATOM 2228 C C . ALA A 1 278 ? -24.585 0.542 20.962 1.00 49.47 278 ALA A C 1
ATOM 2230 O O . ALA A 1 278 ? -24.469 0.452 22.180 1.00 49.47 278 ALA A O 1
ATOM 2231 N N . TYR A 1 279 ? -23.636 0.090 20.130 1.00 52.69 279 TYR A N 1
ATOM 2232 C CA . TYR A 1 279 ? -22.404 -0.583 20.576 1.00 52.69 279 TYR A CA 1
ATOM 2233 C C . TYR A 1 279 ? -21.379 0.335 21.266 1.00 52.69 279 TYR A C 1
ATOM 2235 O O . TYR A 1 279 ? -20.574 -0.143 22.069 1.00 52.69 279 TYR A O 1
ATOM 2243 N N . ALA A 1 280 ? -21.369 1.634 20.952 1.00 49.91 280 ALA A N 1
ATOM 2244 C CA . ALA A 1 280 ? -20.461 2.601 21.572 1.00 49.91 280 ALA A CA 1
ATOM 2245 C C . ALA A 1 280 ? -21.003 3.158 22.902 1.00 49.91 280 ALA A C 1
ATOM 2247 O O . ALA A 1 280 ? -20.206 3.466 23.788 1.00 49.91 280 ALA A O 1
ATOM 2248 N N . HIS A 1 281 ? -22.331 3.262 23.049 1.00 45.97 281 HIS A N 1
ATOM 2249 C CA . HIS A 1 281 ? -22.978 3.833 24.238 1.00 45.97 281 HIS A CA 1
ATOM 2250 C C . HIS A 1 281 ? -23.447 2.802 25.273 1.00 45.97 281 HIS A C 1
ATOM 2252 O O . HIS A 1 281 ? -23.476 3.132 26.457 1.00 45.97 281 HIS A O 1
ATOM 2258 N N . HIS A 1 282 ? -23.739 1.554 24.889 1.00 47.66 282 HIS A N 1
ATOM 2259 C CA . HIS A 1 282 ? -23.914 0.485 25.872 1.00 47.66 282 HIS A CA 1
ATOM 2260 C C . HIS A 1 282 ? -22.540 -0.010 26.329 1.00 47.66 282 HIS A C 1
ATOM 2262 O O . HIS A 1 282 ? -21.981 -0.971 25.799 1.00 47.66 282 HIS A O 1
ATOM 2268 N N . VAL A 1 283 ? -21.993 0.636 27.361 1.00 45.78 283 VAL A N 1
ATOM 2269 C CA . VAL A 1 283 ? -21.155 -0.094 28.314 1.00 45.78 283 VAL A CA 1
ATOM 2270 C C . VAL A 1 283 ? -22.048 -1.223 28.820 1.00 45.78 283 VAL A C 1
ATOM 2272 O O . VAL A 1 283 ? -23.022 -0.968 29.522 1.00 45.78 283 VAL A O 1
ATOM 2275 N N . GLN A 1 284 ? -21.788 -2.458 28.388 1.00 39.03 284 GLN A N 1
ATOM 2276 C CA . GLN A 1 284 ? -22.339 -3.622 29.070 1.00 39.03 284 GLN A CA 1
ATOM 2277 C C . GLN A 1 284 ? -21.793 -3.534 30.491 1.00 39.03 284 GLN A C 1
ATOM 2279 O O . GLN A 1 284 ? -20.618 -3.811 30.725 1.00 39.03 284 GLN A O 1
ATOM 2284 N N . VAL A 1 285 ? -22.613 -3.018 31.407 1.00 39.69 285 VAL A N 1
ATOM 2285 C CA . VAL A 1 285 ? -22.338 -3.084 32.835 1.00 39.69 285 VAL A CA 1
ATOM 2286 C C . VAL A 1 285 ? -22.170 -4.568 33.103 1.00 39.69 285 VAL A C 1
ATOM 2288 O O . VAL A 1 285 ? -23.063 -5.352 32.779 1.00 39.69 285 VAL A O 1
ATOM 2291 N N . ALA A 1 286 ? -20.994 -4.970 33.581 1.00 35.66 286 ALA A N 1
ATOM 2292 C CA . ALA A 1 286 ? -20.839 -6.303 34.118 1.00 35.66 286 ALA A CA 1
ATOM 2293 C C . ALA A 1 286 ? -21.879 -6.399 35.232 1.00 35.66 286 ALA A C 1
ATOM 2295 O O . ALA A 1 286 ? -21.737 -5.746 36.261 1.00 35.66 286 ALA A O 1
ATOM 2296 N N . THR A 1 287 ? -22.972 -7.120 34.989 1.00 36.66 287 THR A N 1
ATOM 2297 C CA . THR A 1 287 ? -23.835 -7.558 36.071 1.00 36.66 287 THR A CA 1
ATOM 2298 C C . THR A 1 287 ? -22.940 -8.457 36.905 1.00 36.66 287 THR A C 1
ATOM 2300 O O . THR A 1 287 ? -22.656 -9.596 36.533 1.00 36.66 287 THR A O 1
ATOM 2303 N N . GLU A 1 288 ? -22.371 -7.893 37.967 1.00 35.12 288 GLU A N 1
ATOM 2304 C CA . GLU A 1 288 ? -21.953 -8.691 39.098 1.00 35.12 288 GLU A CA 1
ATOM 2305 C C . GLU A 1 288 ? -23.213 -9.457 39.494 1.00 35.12 288 GLU A C 1
ATOM 2307 O O . GLU A 1 288 ? -24.201 -8.869 39.934 1.00 35.12 288 GLU A O 1
ATOM 2312 N N . GLU A 1 289 ? -23.232 -10.761 39.217 1.00 38.09 289 GLU A N 1
ATOM 2313 C CA . GLU A 1 289 ? -24.154 -11.679 39.870 1.00 38.09 289 GLU A CA 1
ATOM 2314 C C . GLU A 1 289 ? -23.789 -11.647 41.353 1.00 38.09 289 GLU A C 1
ATOM 2316 O O . GLU A 1 289 ? -23.032 -12.473 41.862 1.00 38.09 289 GLU A O 1
ATOM 2321 N N . GLN A 1 290 ? -24.284 -10.629 42.048 1.00 33.47 290 GLN A N 1
ATOM 2322 C CA . GLN A 1 290 ? -24.356 -10.649 43.486 1.00 33.47 290 GLN A CA 1
ATOM 2323 C C . GLN A 1 290 ? -25.429 -11.684 43.805 1.00 33.47 290 GLN A C 1
ATOM 2325 O O . GLN A 1 290 ? -26.625 -11.449 43.642 1.00 33.47 290 GLN A O 1
ATOM 2330 N N . ALA A 1 291 ? -24.973 -12.881 44.169 1.00 37.94 291 ALA A N 1
ATOM 2331 C CA . ALA A 1 291 ? -25.804 -13.919 44.746 1.00 37.94 291 ALA A CA 1
ATOM 2332 C C . ALA A 1 291 ? -26.461 -13.358 46.018 1.00 37.94 291 ALA A C 1
ATOM 2334 O O . ALA A 1 291 ? -25.874 -13.349 47.097 1.00 37.94 291 ALA A O 1
ATOM 2335 N N . GLY A 1 292 ? -27.667 -12.833 45.860 1.00 32.44 292 GLY A N 1
ATOM 2336 C CA . GLY A 1 292 ? -28.499 -12.277 46.914 1.00 32.44 292 GLY A CA 1
ATOM 2337 C C . GLY A 1 292 ? -29.867 -12.040 46.308 1.00 32.44 292 GLY A C 1
ATOM 2338 O O . GLY A 1 292 ? -30.044 -11.104 45.538 1.00 32.44 292 GLY A O 1
ATOM 2339 N N . GLY A 1 293 ? -30.780 -12.978 46.553 1.00 38.75 293 GLY A N 1
ATOM 2340 C CA . GLY A 1 293 ? -32.103 -12.977 45.951 1.00 38.75 293 GLY A CA 1
ATOM 2341 C C . GLY A 1 293 ? -32.878 -11.709 46.279 1.00 38.75 293 GLY A C 1
ATOM 2342 O O . GLY A 1 293 ? -32.866 -11.270 47.419 1.00 38.75 293 GLY A O 1
ATOM 2343 N N . ASP A 1 294 ? -33.545 -11.170 45.264 1.00 30.73 294 ASP A N 1
ATOM 2344 C CA . ASP A 1 294 ? -34.934 -10.733 45.346 1.00 30.73 294 ASP A CA 1
ATOM 2345 C C . ASP A 1 294 ? -35.484 -10.619 43.920 1.00 30.73 294 ASP A C 1
ATOM 2347 O O . ASP A 1 294 ? -34.954 -9.929 43.049 1.00 30.73 294 ASP A O 1
ATOM 2351 N N . SER A 1 295 ? -36.533 -11.391 43.653 1.00 32.16 295 SER A N 1
ATOM 2352 C CA . SER A 1 295 ? -37.252 -11.417 42.386 1.00 32.16 295 SER A CA 1
ATOM 2353 C C . SER A 1 295 ? -38.033 -10.119 42.194 1.00 32.16 295 SER A C 1
ATOM 2355 O O . SER A 1 295 ? -39.022 -9.895 42.891 1.00 32.16 295 SER A O 1
ATOM 2357 N N . VAL A 1 296 ? -37.654 -9.301 41.211 1.00 32.88 296 VAL A N 1
ATOM 2358 C CA . VAL A 1 296 ? -38.505 -8.212 40.716 1.00 32.88 296 VAL A CA 1
ATOM 2359 C C . VAL A 1 296 ? -39.017 -8.597 39.333 1.00 32.88 296 VAL A C 1
ATOM 2361 O O . VAL A 1 296 ? -38.278 -8.624 38.351 1.00 32.88 296 VAL A O 1
ATOM 2364 N N . SER A 1 297 ? -40.298 -8.951 39.279 1.00 29.64 297 SER A N 1
ATOM 2365 C CA . SER A 1 297 ? -41.061 -9.199 38.059 1.00 29.64 297 SER A CA 1
ATOM 2366 C C . SER A 1 297 ? -41.207 -7.911 37.244 1.00 29.64 297 SER A C 1
ATOM 2368 O O . SER A 1 297 ? -41.722 -6.915 37.752 1.00 29.64 297 SER A O 1
ATOM 2370 N N . LEU A 1 298 ? -40.795 -7.939 35.976 1.00 32.47 298 LEU A N 1
ATOM 2371 C CA . LEU A 1 298 ? -41.097 -6.887 35.005 1.00 32.47 298 LEU A CA 1
ATOM 2372 C C . LEU A 1 298 ? -42.549 -7.054 34.540 1.00 32.47 298 LEU A C 1
ATOM 2374 O O . LEU A 1 298 ? -42.905 -8.085 33.974 1.00 32.47 298 LEU A O 1
ATOM 2378 N N . GLN A 1 299 ? -43.383 -6.054 34.817 1.00 29.97 299 GLN A N 1
ATOM 2379 C CA . GLN A 1 299 ? -44.750 -5.963 34.318 1.00 29.97 299 GLN A CA 1
ATOM 2380 C C . GLN A 1 299 ? -44.735 -5.225 32.974 1.00 29.97 299 GLN A C 1
ATOM 2382 O O . GLN A 1 299 ? -44.336 -4.062 32.910 1.00 29.97 299 GLN A O 1
ATOM 2387 N N . ASP A 1 300 ? -45.144 -5.920 31.912 1.00 33.47 300 ASP A N 1
ATOM 2388 C CA . ASP A 1 300 ? -45.367 -5.352 30.582 1.00 33.47 300 ASP A CA 1
ATOM 2389 C C . ASP A 1 300 ? -46.498 -4.312 30.642 1.00 33.47 300 ASP A C 1
ATOM 2391 O O . ASP A 1 300 ? -47.632 -4.628 31.005 1.00 33.47 300 ASP A O 1
ATOM 2395 N N . GLY A 1 301 ? -46.180 -3.063 30.297 1.00 30.09 301 GLY A N 1
ATOM 2396 C CA . GLY A 1 301 ? -47.135 -1.967 30.146 1.00 30.09 301 GLY A CA 1
ATOM 2397 C C . GLY A 1 301 ? -47.135 -1.464 28.705 1.00 30.09 301 GLY A C 1
ATOM 2398 O O . GLY A 1 301 ? -46.127 -0.950 28.222 1.00 30.09 301 GLY A O 1
ATOM 2399 N N . GLU A 1 302 ? -48.266 -1.649 28.028 1.00 30.44 302 GLU A N 1
ATOM 2400 C CA . GLU A 1 302 ? -48.551 -1.223 26.656 1.00 30.44 302 GLU A CA 1
ATOM 2401 C C . GLU A 1 302 ? -48.246 0.267 26.400 1.00 30.44 302 GLU A C 1
ATOM 2403 O O . GLU A 1 302 ? -48.513 1.138 27.230 1.00 30.44 302 GLU A O 1
ATOM 2408 N N . LEU A 1 303 ? -47.726 0.572 25.204 1.00 35.28 303 LEU A N 1
ATOM 2409 C CA . LEU A 1 303 ? -47.585 1.941 24.706 1.00 35.28 303 LEU A CA 1
ATOM 2410 C C . LEU A 1 303 ? -48.966 2.563 24.440 1.00 35.28 303 LEU A C 1
ATOM 2412 O O . LEU A 1 303 ? -49.690 2.086 23.568 1.00 35.28 303 LEU A O 1
ATOM 2416 N N . GLN A 1 304 ? -49.271 3.694 25.085 1.00 32.31 304 GLN A N 1
ATOM 2417 C CA . GLN A 1 304 ? -50.306 4.627 24.622 1.00 32.31 304 GLN A CA 1
ATOM 2418 C C . GLN A 1 304 ? -49.696 5.903 24.009 1.00 32.31 304 GLN A C 1
ATOM 2420 O O . GLN A 1 304 ? -48.599 6.312 24.407 1.00 32.31 304 GLN A O 1
ATOM 2425 N N . PRO A 1 305 ? -50.361 6.528 23.014 1.00 30.83 305 PRO A N 1
ATOM 2426 C CA . PRO A 1 305 ? -49.803 7.625 22.234 1.00 30.83 305 PRO A CA 1
ATOM 2427 C C . PRO A 1 305 ? -49.926 8.975 22.952 1.00 30.83 305 PRO A C 1
ATOM 2429 O O . PRO A 1 305 ? -50.843 9.214 23.730 1.00 30.83 305 PRO A O 1
ATOM 2432 N N . ARG A 1 306 ? -48.985 9.868 22.630 1.00 34.22 306 ARG A N 1
ATOM 2433 C CA . ARG A 1 306 ? -48.949 11.279 23.032 1.00 34.22 306 ARG A CA 1
ATOM 2434 C C . ARG A 1 306 ? -50.171 12.043 22.520 1.00 34.22 306 ARG A C 1
ATOM 2436 O O . ARG A 1 306 ? -50.324 12.134 21.306 1.00 34.22 306 ARG A O 1
ATOM 2443 N N . ASP A 1 307 ? -50.861 12.732 23.425 1.00 29.00 307 ASP A N 1
ATOM 2444 C CA . ASP A 1 307 ? -51.614 13.946 23.109 1.00 29.00 307 ASP A CA 1
ATOM 2445 C C . ASP A 1 307 ? -51.061 15.155 23.874 1.00 29.00 307 ASP A C 1
ATOM 2447 O O . ASP A 1 307 ? -50.502 15.049 24.967 1.00 29.00 307 ASP A O 1
ATOM 2451 N N . MET A 1 308 ? -51.119 16.291 23.183 1.00 37.97 308 MET A N 1
ATOM 2452 C CA . MET A 1 308 ? -50.542 17.589 23.519 1.00 37.97 308 MET A CA 1
ATOM 2453 C C . MET A 1 308 ? -51.328 18.340 24.602 1.00 37.97 308 MET A C 1
ATOM 2455 O O . MET A 1 308 ? -52.538 18.181 24.703 1.00 37.97 308 MET A O 1
ATOM 2459 N N . LEU A 1 309 ? -50.611 19.281 25.239 1.00 35.88 309 LEU A N 1
ATOM 2460 C CA . LEU A 1 309 ? -51.047 20.354 26.151 1.00 35.88 309 LEU A CA 1
ATOM 2461 C C . LEU A 1 309 ? -51.125 19.954 27.632 1.00 35.88 309 LEU A C 1
ATOM 2463 O O . LEU A 1 309 ? -52.136 19.446 28.088 1.00 35.88 309 LEU A O 1
ATOM 2467 N N . ASP A 1 310 ? -50.070 20.259 28.397 1.00 31.31 310 ASP A N 1
ATOM 2468 C CA . ASP A 1 310 ? -50.189 21.313 29.412 1.00 31.31 310 ASP A CA 1
ATOM 2469 C C . ASP A 1 310 ? -48.834 21.752 29.991 1.00 31.31 310 ASP A C 1
ATOM 2471 O O . ASP A 1 310 ? -47.830 21.039 29.948 1.00 31.31 310 ASP A O 1
ATOM 2475 N N . GLN A 1 311 ? -48.817 23.001 30.449 1.00 33.69 311 GLN A N 1
ATOM 2476 C CA . GLN A 1 311 ? -47.676 23.763 30.950 1.00 33.69 311 GLN A CA 1
ATOM 2477 C C . GLN A 1 311 ? -47.020 23.115 32.182 1.00 33.69 311 GLN A C 1
ATOM 2479 O O . GLN A 1 311 ? -47.705 22.717 33.119 1.00 33.69 311 GLN A O 1
ATOM 2484 N N . VAL A 1 312 ? -45.682 23.095 32.231 1.00 34.25 312 VAL A N 1
ATOM 2485 C CA . VAL A 1 312 ? -44.936 22.802 33.466 1.00 34.25 312 VAL A CA 1
ATOM 2486 C C . VAL A 1 312 ? -44.356 24.102 34.014 1.00 34.25 312 VAL A C 1
ATOM 2488 O O . VAL A 1 312 ? -43.402 24.664 33.476 1.00 34.25 312 VAL A O 1
ATOM 2491 N N . GLU A 1 313 ? -44.979 24.566 35.090 1.00 31.41 313 GLU A N 1
ATOM 2492 C CA . GLU A 1 313 ? -44.546 25.646 35.968 1.00 31.41 313 GLU A CA 1
ATOM 2493 C C . GLU A 1 313 ? -43.303 25.207 36.768 1.00 31.41 313 GLU A C 1
ATOM 2495 O O . GLU A 1 313 ? -43.290 24.158 37.415 1.00 31.41 313 GLU A O 1
ATOM 2500 N N . VAL A 1 314 ? -42.230 26.000 36.710 1.00 33.53 314 VAL A N 1
ATOM 2501 C CA . VAL A 1 314 ? -40.989 25.759 37.461 1.00 33.53 314 VAL A CA 1
ATOM 2502 C C . VAL A 1 314 ? -41.121 26.407 38.840 1.00 33.53 314 VAL A C 1
ATOM 2504 O O . VAL A 1 314 ? -41.036 27.626 38.959 1.00 33.53 314 VAL A O 1
ATOM 2507 N N . LYS A 1 315 ? -41.287 25.602 39.896 1.00 31.69 315 LYS A N 1
ATOM 2508 C CA . LYS A 1 315 ? -41.117 26.069 41.282 1.00 31.69 315 LYS A CA 1
ATOM 2509 C C . LYS A 1 315 ? -39.629 26.145 41.628 1.00 31.69 315 LYS A C 1
ATOM 2511 O O . LYS A 1 315 ? -38.967 25.119 41.766 1.00 31.69 315 LYS A O 1
ATOM 2516 N N . THR A 1 316 ? -39.114 27.359 41.796 1.00 34.12 316 THR A N 1
ATOM 2517 C CA . THR A 1 316 ? -37.844 27.629 42.480 1.00 34.12 316 THR A CA 1
ATOM 2518 C C . THR A 1 316 ? -38.053 27.553 43.992 1.00 34.12 316 THR A C 1
ATOM 2520 O O . THR A 1 316 ? -38.997 28.134 44.518 1.00 34.12 316 THR A O 1
ATOM 2523 N N . VAL A 1 317 ? -37.187 26.811 44.682 1.00 35.94 317 VAL A N 1
ATOM 2524 C CA . VAL A 1 317 ? -37.135 26.734 46.148 1.00 35.94 317 VAL A CA 1
ATOM 2525 C C . VAL A 1 317 ? -36.357 27.944 46.665 1.00 35.94 317 VAL A C 1
ATOM 2527 O O . VAL A 1 317 ? -35.187 28.107 46.319 1.00 35.94 317 VAL A O 1
ATOM 2530 N N . ASP A 1 318 ? -37.012 28.775 47.476 1.00 33.44 318 ASP A N 1
ATOM 2531 C CA . ASP A 1 318 ? -36.407 29.898 48.192 1.00 33.44 318 ASP A CA 1
ATOM 2532 C C . ASP A 1 318 ? -35.406 29.390 49.242 1.00 33.44 318 ASP A C 1
ATOM 2534 O O . ASP A 1 318 ? -35.752 28.646 50.161 1.00 33.44 318 ASP A O 1
ATOM 2538 N N . GLY A 1 319 ? -34.142 29.785 49.078 1.00 33.38 319 GLY A N 1
ATOM 2539 C CA . GLY A 1 319 ? -33.081 29.615 50.065 1.00 33.38 319 GLY A CA 1
ATOM 2540 C C . GLY A 1 319 ? -33.030 30.833 50.980 1.00 33.38 319 GLY A C 1
ATOM 2541 O O . GLY A 1 319 ? -32.715 31.934 50.533 1.00 33.38 319 GLY A O 1
ATOM 2542 N N . ASP A 1 320 ? -33.356 30.600 52.246 1.00 33.41 320 ASP A N 1
ATOM 2543 C CA . ASP A 1 320 ? -33.482 31.579 53.319 1.00 33.41 320 ASP A CA 1
ATOM 2544 C C . ASP A 1 320 ? -32.212 32.433 53.493 1.00 33.41 320 ASP A C 1
ATOM 2546 O O . ASP A 1 320 ? -31.088 31.941 53.643 1.00 33.41 320 ASP A O 1
ATOM 2550 N N . SER A 1 321 ? -32.407 33.746 53.453 1.00 36.44 321 SER A N 1
ATOM 2551 C CA . SER A 1 321 ? -31.386 34.769 53.618 1.00 36.44 321 SER A CA 1
ATOM 2552 C C . SER A 1 321 ? -31.255 35.145 55.090 1.00 36.44 321 SER A C 1
ATOM 2554 O O . SER A 1 321 ? -32.179 35.742 55.634 1.00 36.44 321 SER A O 1
ATOM 2556 N N . ASN A 1 322 ? -30.102 34.901 55.719 1.00 36.12 322 ASN A N 1
ATOM 2557 C CA . ASN A 1 322 ? -29.598 35.776 56.785 1.00 36.12 322 ASN A CA 1
ATOM 2558 C C . ASN A 1 322 ? -28.165 35.427 57.196 1.00 36.12 322 ASN A C 1
ATOM 2560 O O . ASN A 1 322 ? -27.942 34.442 57.891 1.00 36.12 322 ASN A O 1
ATOM 2564 N N . SER A 1 323 ? -27.211 36.279 56.801 1.00 38.62 323 SER A N 1
ATOM 2565 C CA . SER A 1 323 ? -26.004 36.652 57.565 1.00 38.62 323 SER A CA 1
ATOM 2566 C C . SER A 1 323 ? -24.889 37.094 56.615 1.00 38.62 323 SER A C 1
ATOM 2568 O O . SER A 1 323 ? -23.945 36.345 56.386 1.00 38.62 323 SER A O 1
ATOM 2570 N N . LEU A 1 324 ? -24.934 38.331 56.118 1.00 41.53 324 LEU A N 1
ATOM 2571 C CA . LEU A 1 324 ? -23.715 39.043 55.723 1.00 41.53 324 LEU A CA 1
ATOM 2572 C C . LEU A 1 324 ? -23.851 40.517 56.132 1.00 41.53 324 LEU A C 1
ATOM 2574 O O . LEU A 1 324 ? -24.614 41.293 55.564 1.00 41.53 324 LEU A O 1
ATOM 2578 N N . LYS A 1 325 ? -23.126 40.851 57.201 1.00 40.59 325 LYS A N 1
ATOM 2579 C CA . LYS A 1 325 ? -22.908 42.183 57.776 1.00 40.59 325 LYS A CA 1
ATOM 2580 C C . LYS A 1 325 ? -22.005 43.009 56.832 1.00 40.59 325 LYS A C 1
ATOM 2582 O O . LYS A 1 325 ? -21.079 42.421 56.277 1.00 40.59 325 LYS A O 1
ATOM 2587 N N . PRO A 1 326 ? -22.219 44.328 56.648 1.00 54.09 326 PRO A N 1
ATOM 2588 C CA . PRO A 1 326 ? -21.454 45.114 55.679 1.00 54.09 326 PRO A CA 1
ATOM 2589 C C . PRO A 1 326 ? -20.270 45.885 56.294 1.00 54.09 326 PRO A C 1
ATOM 2591 O O . PRO A 1 326 ? -20.161 46.007 57.516 1.00 54.09 326 PRO A O 1
ATOM 2594 N N . MET A 1 327 ? -19.502 46.493 55.374 1.00 33.59 327 MET A N 1
ATOM 2595 C CA . MET A 1 327 ? -18.515 47.587 55.491 1.00 33.59 327 MET A CA 1
ATOM 2596 C C . MET A 1 327 ? -17.047 47.198 55.773 1.00 33.59 327 MET A C 1
ATOM 2598 O O . MET A 1 327 ? -16.781 46.305 56.564 1.00 33.59 327 MET A O 1
ATOM 2602 N N . ASN A 1 328 ? -16.040 47.842 55.165 1.00 35.72 328 ASN A N 1
ATOM 2603 C CA . ASN A 1 328 ? -16.008 49.180 54.554 1.00 35.72 328 ASN A CA 1
ATOM 2604 C C . ASN A 1 328 ? -14.923 49.326 53.462 1.00 35.72 328 ASN A C 1
ATOM 2606 O O . ASN A 1 328 ? -14.090 48.438 53.311 1.00 35.72 328 ASN A O 1
ATOM 2610 N N . MET A 1 329 ? -15.019 50.465 52.758 1.00 40.41 329 MET A N 1
ATOM 2611 C CA . MET A 1 329 ? -14.185 51.037 51.678 1.00 40.41 329 MET A CA 1
ATOM 2612 C C . MET A 1 329 ? -12.694 50.705 51.653 1.00 40.41 329 MET A C 1
ATOM 2614 O O . MET A 1 329 ? -12.051 50.769 52.725 1.00 40.41 329 MET A O 1
#

Foldseek 3Di:
DDDDDDDPVDDDDDDDDDDQDADPQFRDDLLQVVVQVLLVVLLVVLVVLLVVLVVLCVVVVVLDFPLSVLLNVLSVLVSVLSVLVNVQNVVCRHPVDGDPVSLLVSQLSVLVSVLSVLLSLLCVLLPDRHPDVDDDPVNVVSVVLSVLLSVLSSQLSVCVVPVPDPPPPPVSVVSNVVSVVVSVVSSVVSLVVVLVVCVVLVLVVSNVLSVLLVVVVVVLVVVVVVLVVVLVVCVVVVVVVVVSNCSNCSPPVVVSVSVVVNSVSVCVSPRDDPCSVVSSPPPVPPPPPPVDDDDDDDDDDDDDDDDDDDDDDDDDDDDDDDDDDDDDD

Organism: Blastocystis hominis (NCBI:txid12968)

pLDDT: mean 77.06, std 20.39, range [29.0, 97.38]

InterPro domains:
  IPR009637 Transmembrane protein GPR107/GPR108-like [PTHR21229] (4-286)
  IPR053937 GOST, seven transmembrane domain [PF06814] (35-275)